Protein AF-A0A9D6N0I4-F1 (afdb_monomer_lite)

Structure (mmCIF, N/CA/C/O backbone):
data_AF-A0A9D6N0I4-F1
#
_entry.id   AF-A0A9D6N0I4-F1
#
loop_
_atom_site.group_PDB
_atom_site.id
_atom_site.type_symbol
_atom_site.label_atom_id
_atom_site.label_alt_id
_atom_site.label_comp_id
_atom_site.label_asym_id
_atom_site.label_entity_id
_atom_site.label_seq_id
_atom_site.pdbx_PDB_ins_code
_atom_site.Cartn_x
_atom_site.Cartn_y
_atom_site.Cartn_z
_atom_site.occupancy
_atom_site.B_iso_or_equiv
_atom_site.auth_seq_id
_atom_site.auth_comp_id
_atom_site.auth_asym_id
_atom_site.auth_atom_id
_atom_site.pdbx_PDB_model_num
ATOM 1 N N . MET A 1 1 ? 86.781 -1.023 -34.348 1.00 46.25 1 MET A N 1
ATOM 2 C CA . MET A 1 1 ? 86.483 -2.382 -34.843 1.00 46.25 1 MET A CA 1
ATOM 3 C C . MET A 1 1 ? 85.177 -2.836 -34.212 1.00 46.25 1 MET A C 1
ATOM 5 O O . MET A 1 1 ? 85.149 -3.058 -33.011 1.00 46.25 1 MET A O 1
ATOM 9 N N . SER A 1 2 ? 84.105 -2.873 -35.008 1.00 50.56 2 SER A N 1
ATOM 10 C CA . SER A 1 2 ? 82.862 -3.607 -34.711 1.00 50.56 2 SER A CA 1
ATOM 11 C C . SER A 1 2 ? 83.081 -5.114 -34.916 1.00 50.56 2 SER A C 1
ATOM 13 O O . SER A 1 2 ? 84.055 -5.492 -35.572 1.00 50.56 2 SER A O 1
ATOM 15 N N . PRO A 1 3 ? 82.194 -5.967 -34.380 1.00 59.97 3 PRO A N 1
ATOM 16 C CA . PRO A 1 3 ? 81.081 -6.497 -35.194 1.00 59.97 3 PRO A CA 1
ATOM 17 C C . PRO A 1 3 ? 79.755 -6.474 -34.394 1.00 59.97 3 PRO A C 1
ATOM 19 O O . PRO A 1 3 ? 79.765 -6.653 -33.185 1.00 59.97 3 PRO A O 1
ATOM 22 N N . SER A 1 4 ? 78.597 -6.050 -34.911 1.00 49.31 4 SER A N 1
ATOM 23 C CA . SER A 1 4 ? 77.775 -6.524 -36.043 1.00 49.31 4 SER A CA 1
ATOM 24 C C . SER A 1 4 ? 77.269 -7.966 -35.897 1.00 49.31 4 SER A C 1
ATOM 26 O O . SER A 1 4 ? 78.039 -8.907 -36.061 1.00 49.31 4 SER A O 1
ATOM 28 N N . GLY A 1 5 ? 75.959 -8.118 -35.655 1.00 44.66 5 GLY A N 1
ATOM 29 C CA . GLY A 1 5 ? 75.220 -9.370 -35.851 1.00 44.66 5 GLY A CA 1
ATOM 30 C C . GLY A 1 5 ? 74.066 -9.581 -34.867 1.00 44.66 5 GLY A C 1
ATOM 31 O O . GLY A 1 5 ? 74.306 -9.894 -33.708 1.00 44.66 5 GLY A O 1
ATOM 32 N N . GLY A 1 6 ? 72.818 -9.454 -35.334 1.00 44.72 6 GLY A N 1
ATOM 33 C CA . GLY A 1 6 ? 71.629 -9.814 -34.551 1.00 44.72 6 GLY A CA 1
ATOM 34 C C . GLY A 1 6 ? 70.305 -9.387 -35.187 1.00 44.72 6 GLY A C 1
ATOM 35 O O . GLY A 1 6 ? 69.579 -8.588 -34.610 1.00 44.72 6 GLY A O 1
ATOM 36 N N . ASN A 1 7 ? 70.018 -9.883 -36.394 1.00 51.62 7 ASN A N 1
ATOM 37 C CA . ASN A 1 7 ? 68.714 -9.767 -37.056 1.00 51.62 7 ASN A CA 1
ATOM 38 C C . ASN A 1 7 ? 67.765 -10.826 -36.463 1.00 51.62 7 ASN A C 1
ATOM 40 O O . ASN A 1 7 ? 67.869 -11.997 -36.825 1.00 51.62 7 ASN A O 1
ATOM 44 N N . GLU A 1 8 ? 66.833 -10.434 -35.594 1.00 49.84 8 GLU A N 1
ATOM 45 C CA . GLU A 1 8 ? 65.683 -11.276 -35.240 1.00 49.84 8 GLU A CA 1
ATOM 46 C C . GLU A 1 8 ? 64.454 -10.830 -36.033 1.00 49.84 8 GLU A C 1
ATOM 48 O O . GLU A 1 8 ? 63.869 -9.765 -35.825 1.00 49.84 8 GLU A O 1
ATOM 53 N N . ALA A 1 9 ? 64.091 -11.678 -36.993 1.00 47.38 9 ALA A N 1
ATOM 54 C CA . ALA A 1 9 ? 62.889 -11.574 -37.793 1.00 47.38 9 ALA A CA 1
ATOM 55 C C . ALA A 1 9 ? 61.647 -11.708 -36.897 1.00 47.38 9 ALA A C 1
ATOM 57 O O . ALA A 1 9 ? 61.350 -12.778 -36.367 1.00 47.38 9 ALA A O 1
ATOM 58 N N . GLN A 1 10 ? 60.893 -10.617 -36.763 1.00 48.34 10 GLN A N 1
ATOM 59 C CA . GLN A 1 10 ? 59.543 -10.631 -36.210 1.00 48.34 10 GLN A CA 1
ATOM 60 C C . GLN A 1 10 ? 58.616 -11.409 -37.152 1.00 48.34 10 GLN A C 1
ATOM 62 O O . GLN A 1 10 ? 58.115 -10.885 -38.146 1.00 48.34 10 GLN A O 1
ATOM 67 N N . THR A 1 11 ? 58.360 -12.673 -36.828 1.00 52.00 11 THR A N 1
ATOM 68 C CA . THR A 1 11 ? 57.268 -13.451 -37.415 1.00 52.00 11 THR A CA 1
ATOM 69 C C . THR A 1 11 ? 55.936 -12.892 -36.918 1.00 52.00 11 THR A C 1
ATOM 71 O O . THR A 1 11 ? 55.499 -13.167 -35.797 1.00 52.00 11 THR A O 1
ATOM 74 N N . GLY A 1 12 ? 55.297 -12.077 -37.756 1.00 47.34 12 GLY A N 1
ATOM 75 C CA . GLY A 1 12 ? 53.937 -11.595 -37.564 1.00 47.34 12 GLY A CA 1
ATOM 76 C C . GLY A 1 12 ? 52.931 -12.739 -37.658 1.00 47.34 12 GLY A C 1
ATOM 77 O O . GLY A 1 12 ? 52.483 -13.098 -38.741 1.00 47.34 12 GLY A O 1
ATOM 78 N N . VAL A 1 13 ? 52.548 -13.294 -36.510 1.00 57.88 13 VAL A N 1
ATOM 79 C CA . VAL A 1 13 ? 51.320 -14.085 -36.393 1.00 57.88 13 VAL A CA 1
ATOM 80 C C . VAL A 1 13 ? 50.150 -13.095 -36.323 1.00 57.88 13 VAL A C 1
ATOM 82 O O . VAL A 1 13 ? 50.110 -12.288 -35.387 1.00 57.88 13 VAL A O 1
ATOM 85 N N . PRO A 1 14 ? 49.188 -13.115 -37.265 1.00 50.75 14 PRO A N 1
ATOM 86 C CA . PRO A 1 14 ? 47.985 -12.307 -37.143 1.00 50.75 14 PRO A CA 1
ATOM 87 C C . PRO A 1 14 ? 47.206 -12.800 -35.922 1.00 50.75 14 PRO A C 1
ATOM 89 O O . PRO A 1 14 ? 46.666 -13.905 -35.906 1.00 50.75 14 PRO A O 1
ATOM 92 N N . ARG A 1 15 ? 47.173 -11.991 -34.859 1.00 52.88 15 ARG A N 1
ATOM 93 C CA . ARG A 1 15 ? 46.295 -12.239 -33.714 1.00 52.88 15 ARG A CA 1
ATOM 94 C C . ARG A 1 15 ? 44.860 -12.189 -34.223 1.00 52.88 15 ARG A C 1
ATOM 96 O O . ARG A 1 15 ? 44.346 -11.107 -34.499 1.00 52.88 15 ARG A O 1
ATOM 103 N N . SER A 1 16 ? 44.226 -13.354 -34.333 1.00 51.09 16 SER A N 1
ATOM 104 C CA . SER A 1 16 ? 42.786 -13.480 -34.542 1.00 51.09 16 SER A CA 1
ATOM 105 C C . SER A 1 16 ? 42.069 -12.516 -33.592 1.00 51.09 16 SER A C 1
ATOM 107 O O . SER A 1 16 ? 42.311 -12.601 -32.379 1.00 51.09 16 SER A O 1
ATOM 109 N N . PRO A 1 17 ? 41.233 -11.585 -34.091 1.00 53.19 17 PRO A N 1
ATOM 110 C CA . PRO A 1 17 ? 40.487 -10.678 -33.237 1.00 53.19 17 PRO A CA 1
ATOM 111 C C . PRO A 1 17 ? 39.587 -11.533 -32.354 1.00 53.19 17 PRO A C 1
ATOM 113 O O . PRO A 1 17 ? 38.595 -12.113 -32.788 1.00 53.19 17 PRO A O 1
ATOM 116 N N . SER A 1 18 ? 40.015 -11.688 -31.105 1.00 48.72 18 SER A N 1
ATOM 117 C CA . SER A 1 18 ? 39.311 -12.465 -30.109 1.00 48.72 18 SER A CA 1
ATOM 118 C C . SER A 1 18 ? 37.922 -11.861 -29.975 1.00 48.72 18 SER A C 1
ATOM 120 O O . SER A 1 18 ? 37.791 -10.698 -29.595 1.00 48.72 18 SER A O 1
ATOM 122 N N . ALA A 1 19 ? 36.905 -12.657 -30.290 1.00 48.28 19 ALA A N 1
ATOM 123 C CA . ALA A 1 19 ? 35.509 -12.387 -30.003 1.00 48.28 19 ALA A CA 1
ATOM 124 C C . ALA A 1 19 ? 35.340 -12.086 -28.502 1.00 48.28 19 ALA A C 1
ATOM 126 O O . ALA A 1 19 ? 35.133 -12.967 -27.673 1.00 48.28 19 ALA A O 1
ATOM 127 N N . ARG A 1 20 ? 35.505 -10.818 -28.130 1.00 41.97 20 ARG A N 1
ATOM 128 C CA . ARG A 1 20 ? 35.293 -10.286 -26.782 1.00 41.97 20 ARG A CA 1
ATOM 129 C C . ARG A 1 20 ? 34.461 -9.009 -26.858 1.00 41.97 20 ARG A C 1
ATOM 131 O O . ARG A 1 20 ? 34.755 -8.014 -26.215 1.00 41.97 20 ARG A O 1
ATOM 138 N N . SER A 1 21 ? 33.362 -9.065 -27.602 1.00 43.38 21 SER A N 1
ATOM 139 C CA . SER A 1 21 ? 32.210 -8.183 -27.394 1.00 43.38 21 SER A CA 1
ATOM 140 C C . SER A 1 21 ? 31.107 -8.942 -26.650 1.00 43.38 21 SER A C 1
ATOM 142 O O . SER A 1 21 ? 29.943 -8.932 -27.036 1.00 43.38 21 SER A O 1
ATOM 144 N N . ALA A 1 22 ? 31.459 -9.616 -25.548 1.00 46.88 22 ALA A N 1
ATOM 145 C CA . ALA A 1 22 ? 30.456 -10.017 -24.569 1.00 46.88 22 ALA A CA 1
ATOM 146 C C . ALA A 1 22 ? 29.839 -8.725 -24.017 1.00 46.88 22 ALA A C 1
ATOM 148 O O . ALA A 1 22 ? 30.458 -8.022 -23.215 1.00 46.88 22 ALA A O 1
ATOM 149 N N . SER A 1 23 ? 28.661 -8.370 -24.527 1.00 47.38 23 SER A N 1
ATOM 150 C CA . SER A 1 23 ? 27.918 -7.173 -24.161 1.00 47.38 23 SER A CA 1
ATOM 151 C C . SER A 1 23 ? 27.745 -7.131 -22.642 1.00 47.38 23 SER A C 1
ATOM 153 O O . SER A 1 23 ? 26.951 -7.892 -22.084 1.00 47.38 23 SER A O 1
ATOM 155 N N . ARG A 1 24 ? 28.507 -6.276 -21.950 1.00 53.31 24 ARG A N 1
ATOM 156 C CA . ARG A 1 24 ? 28.369 -6.077 -20.504 1.00 53.31 24 ARG A CA 1
ATOM 157 C C . ARG A 1 24 ? 27.115 -5.252 -20.239 1.00 53.31 24 ARG A C 1
ATOM 159 O O . ARG A 1 24 ? 27.194 -4.059 -19.967 1.00 53.31 24 ARG A O 1
ATOM 166 N N . PHE A 1 25 ? 25.952 -5.885 -20.330 1.00 56.16 25 PHE A N 1
ATOM 167 C CA . PHE A 1 25 ? 24.761 -5.311 -19.725 1.00 56.16 25 PHE A CA 1
ATOM 168 C C . PHE A 1 25 ? 24.937 -5.310 -18.202 1.00 56.16 25 PHE A C 1
ATOM 170 O O . PHE A 1 25 ? 25.419 -6.305 -17.649 1.00 56.16 25 PHE A O 1
ATOM 177 N N . PRO A 1 26 ? 24.586 -4.208 -17.516 1.00 62.78 26 PRO A N 1
ATOM 178 C CA . PRO A 1 26 ? 24.589 -4.167 -16.062 1.00 62.78 26 PRO A CA 1
ATOM 179 C C . PRO A 1 26 ? 23.736 -5.310 -15.505 1.00 62.78 26 PRO A C 1
ATOM 181 O O . PRO A 1 26 ? 22.635 -5.566 -15.994 1.00 62.78 26 PRO A O 1
ATOM 184 N N . ARG A 1 27 ? 24.241 -6.007 -14.482 1.00 72.88 27 ARG A N 1
ATOM 185 C CA . ARG A 1 27 ? 23.455 -7.028 -13.776 1.00 72.88 27 ARG A CA 1
ATOM 186 C C . ARG A 1 27 ? 22.202 -6.373 -13.161 1.00 72.88 27 ARG A C 1
ATOM 188 O O . ARG A 1 27 ? 22.315 -5.260 -12.644 1.00 72.88 27 ARG A O 1
ATOM 195 N N . PRO A 1 28 ? 21.036 -7.039 -13.169 1.00 70.81 28 PRO A N 1
ATOM 196 C CA . PRO A 1 28 ? 19.777 -6.491 -12.663 1.00 70.81 28 PRO A CA 1
ATOM 197 C C . PRO A 1 28 ? 19.727 -6.526 -11.125 1.00 70.81 28 PRO A C 1
ATOM 199 O O . PRO A 1 28 ? 18.956 -7.277 -10.540 1.00 70.81 28 PRO A O 1
ATOM 202 N N . TRP A 1 29 ? 20.590 -5.759 -10.453 1.00 75.31 29 TRP A N 1
ATOM 203 C CA . TRP A 1 29 ? 20.679 -5.751 -8.984 1.00 75.31 29 TRP A CA 1
ATOM 204 C C . TRP A 1 29 ? 20.219 -4.436 -8.330 1.00 75.31 29 TRP A C 1
ATOM 206 O O . TRP A 1 29 ? 20.085 -4.389 -7.113 1.00 75.31 29 TRP A O 1
ATOM 216 N N . GLN A 1 30 ? 19.927 -3.383 -9.110 1.00 82.50 30 GLN A N 1
ATOM 217 C CA . GLN A 1 30 ? 19.506 -2.065 -8.596 1.00 82.50 30 GLN A CA 1
ATOM 218 C C . GLN A 1 30 ? 18.130 -1.617 -9.130 1.00 82.50 30 GLN A C 1
ATOM 220 O O . GLN A 1 30 ? 18.062 -0.637 -9.876 1.00 82.50 30 GLN A O 1
ATOM 225 N N . PRO A 1 31 ? 17.012 -2.269 -8.755 1.00 80.56 31 PRO A N 1
ATOM 226 C CA . PRO A 1 31 ? 15.675 -1.884 -9.236 1.00 80.56 31 PRO A CA 1
ATOM 227 C C . PRO A 1 31 ? 15.273 -0.444 -8.863 1.00 80.56 31 PRO A C 1
ATOM 229 O O . PRO A 1 31 ? 14.387 0.131 -9.482 1.00 80.56 31 PRO A O 1
ATOM 232 N N . LEU A 1 32 ? 15.960 0.162 -7.890 1.00 89.88 32 LEU A N 1
ATOM 233 C CA . LEU A 1 32 ? 15.723 1.525 -7.406 1.00 89.88 32 LEU A CA 1
ATOM 234 C C . LEU A 1 32 ? 16.398 2.614 -8.255 1.00 89.88 32 LEU A C 1
ATOM 236 O O . LEU A 1 32 ? 16.506 3.754 -7.824 1.00 89.88 32 LEU A O 1
ATOM 240 N N . THR A 1 33 ? 16.867 2.282 -9.458 1.00 92.94 33 THR A N 1
ATOM 241 C CA . THR A 1 33 ? 17.381 3.265 -10.419 1.00 92.94 33 THR A CA 1
ATOM 242 C C . THR A 1 33 ? 16.748 3.034 -11.790 1.00 92.94 33 THR A C 1
ATOM 244 O O . THR A 1 33 ? 16.478 1.881 -12.138 1.00 92.94 33 THR A O 1
ATOM 247 N N . PRO A 1 34 ? 16.577 4.071 -12.632 1.00 92.00 34 PRO A N 1
ATOM 248 C CA . PRO A 1 34 ? 16.031 3.883 -13.978 1.00 92.00 34 PRO A CA 1
ATOM 249 C C . PRO A 1 34 ? 16.845 2.896 -14.830 1.00 92.00 34 PRO A C 1
ATOM 251 O O . PRO A 1 34 ? 16.285 2.072 -15.552 1.00 92.00 34 PRO A O 1
ATOM 254 N N . ARG A 1 35 ? 18.181 2.928 -14.704 1.00 91.06 35 ARG A N 1
ATOM 255 C CA . ARG A 1 35 ? 19.085 1.987 -15.387 1.00 91.06 35 ARG A CA 1
ATOM 256 C C . ARG A 1 35 ? 18.917 0.556 -14.897 1.00 91.06 35 ARG A C 1
ATOM 258 O O . ARG A 1 35 ? 18.918 -0.367 -15.705 1.00 91.06 35 ARG A O 1
ATOM 265 N N . GLY A 1 36 ? 18.780 0.361 -13.590 1.00 91.75 36 GLY A N 1
ATOM 266 C CA . GLY A 1 36 ? 18.566 -0.971 -13.052 1.00 91.75 36 GLY A CA 1
ATOM 267 C C . GLY A 1 36 ? 17.178 -1.510 -13.386 1.00 91.75 36 GLY A C 1
ATOM 268 O O . GLY A 1 36 ? 17.099 -2.668 -13.772 1.00 91.75 36 GLY A O 1
ATOM 269 N N . ALA A 1 37 ? 16.124 -0.685 -13.379 1.00 93.75 37 ALA A N 1
ATOM 270 C CA . ALA A 1 37 ? 14.797 -1.075 -13.868 1.00 93.75 37 ALA A CA 1
ATOM 271 C C . ALA A 1 37 ? 14.839 -1.526 -15.341 1.00 93.75 37 ALA A C 1
ATOM 273 O O . ALA A 1 37 ? 14.283 -2.568 -15.684 1.00 93.75 37 ALA A O 1
ATOM 274 N N . ALA A 1 38 ? 15.583 -0.819 -16.199 1.00 94.12 38 ALA A N 1
ATOM 275 C CA . ALA A 1 38 ? 15.802 -1.233 -17.586 1.00 94.12 38 ALA A CA 1
ATOM 276 C C . ALA A 1 38 ? 16.524 -2.591 -17.702 1.00 94.12 38 ALA A C 1
ATOM 278 O O . ALA A 1 38 ? 16.217 -3.381 -18.595 1.00 94.12 38 ALA A O 1
ATOM 279 N N . ALA A 1 39 ? 17.438 -2.920 -16.780 1.00 93.44 39 ALA A N 1
ATOM 280 C CA . ALA A 1 39 ? 18.116 -4.219 -16.768 1.00 93.44 39 ALA A CA 1
ATOM 281 C C . ALA A 1 39 ? 17.150 -5.399 -16.525 1.00 93.44 39 ALA A C 1
ATOM 283 O O . ALA A 1 39 ? 17.414 -6.510 -16.994 1.00 93.44 39 ALA A O 1
ATOM 284 N N . PHE A 1 40 ? 16.001 -5.172 -15.872 1.00 94.81 40 PHE A N 1
ATOM 285 C CA . PHE A 1 40 ? 14.973 -6.205 -15.691 1.00 94.81 40 PHE A CA 1
ATOM 286 C C . PHE A 1 40 ? 14.257 -6.592 -16.988 1.00 94.81 40 PHE A C 1
ATOM 288 O O . PHE A 1 40 ? 13.693 -7.683 -17.047 1.00 94.81 40 PHE A O 1
ATOM 295 N N . ALA A 1 41 ? 14.366 -5.799 -18.063 1.00 95.06 41 ALA A N 1
ATOM 296 C CA . ALA A 1 41 ? 13.859 -6.191 -19.380 1.00 95.06 41 ALA A CA 1
ATOM 297 C C . ALA A 1 41 ? 14.469 -7.512 -19.886 1.00 95.06 41 ALA A C 1
ATOM 299 O O . ALA A 1 41 ? 13.850 -8.220 -20.679 1.00 95.06 41 ALA A O 1
ATOM 300 N N . ARG A 1 42 ? 15.676 -7.857 -19.414 1.00 92.81 42 ARG A N 1
ATOM 301 C CA . ARG A 1 42 ? 16.397 -9.095 -19.751 1.00 92.81 42 ARG A CA 1
ATOM 302 C C . ARG A 1 42 ? 16.505 -10.076 -18.577 1.00 92.81 42 ARG A C 1
ATOM 304 O O . ARG A 1 42 ? 17.110 -11.134 -18.730 1.00 92.81 42 ARG A O 1
ATOM 311 N N . ALA A 1 43 ? 15.951 -9.744 -17.411 1.00 92.75 43 ALA A N 1
ATOM 312 C CA . ALA A 1 43 ? 15.987 -10.619 -16.242 1.00 92.75 43 ALA A CA 1
ATOM 313 C C . ALA A 1 43 ? 15.017 -11.800 -16.398 1.00 92.75 43 ALA A C 1
ATOM 315 O O . ALA A 1 43 ? 14.012 -11.713 -17.107 1.00 92.75 43 ALA A O 1
ATOM 316 N N . SER A 1 44 ? 15.290 -12.910 -15.713 1.00 94.62 44 SER A N 1
ATOM 317 C CA . SER A 1 44 ? 14.323 -14.005 -15.622 1.00 94.62 44 SER A CA 1
ATOM 318 C C . SER A 1 44 ? 13.124 -13.595 -14.762 1.00 94.62 44 SER A C 1
ATOM 320 O O . SER A 1 44 ? 13.235 -12.745 -13.875 1.00 94.62 44 SER A O 1
ATOM 322 N N . LEU A 1 45 ? 11.971 -14.223 -15.007 1.00 94.81 45 LEU A N 1
ATOM 323 C CA . LEU A 1 45 ? 10.751 -13.959 -14.242 1.00 94.81 45 LEU A CA 1
ATOM 324 C C . LEU A 1 45 ? 10.961 -14.201 -12.738 1.00 94.81 45 LEU A C 1
ATOM 326 O O . LEU A 1 45 ? 10.546 -13.385 -11.925 1.00 94.81 45 LEU A O 1
ATOM 330 N N . ASN A 1 46 ? 11.705 -15.250 -12.375 1.00 96.00 46 ASN A N 1
ATOM 331 C CA . ASN A 1 46 ? 12.016 -15.579 -10.980 1.00 96.00 46 ASN A CA 1
ATOM 332 C C . ASN A 1 46 ? 12.732 -14.434 -10.251 1.00 96.00 46 ASN A C 1
ATOM 334 O O . ASN A 1 46 ? 12.457 -14.185 -9.081 1.00 96.00 46 ASN A O 1
ATOM 338 N N . VAL A 1 47 ? 13.627 -13.715 -10.939 1.00 94.69 47 VAL A N 1
ATOM 339 C CA . VAL A 1 47 ? 14.324 -12.559 -10.359 1.00 94.69 47 VAL A CA 1
ATOM 340 C C . VAL A 1 47 ? 13.338 -11.414 -10.121 1.00 94.69 47 VAL A C 1
ATOM 342 O O . VAL A 1 47 ? 13.327 -10.850 -9.032 1.00 94.69 47 VAL A O 1
ATOM 345 N N . VAL A 1 48 ? 12.463 -11.114 -11.087 1.00 95.81 48 VAL A N 1
ATOM 346 C CA . VAL A 1 48 ? 11.409 -10.090 -10.935 1.00 95.81 48 VAL A CA 1
ATOM 347 C C . VAL A 1 48 ? 10.503 -10.423 -9.746 1.00 95.81 48 VAL A C 1
ATOM 349 O O . VAL A 1 48 ? 10.309 -9.579 -8.874 1.00 95.81 48 VAL A O 1
ATOM 352 N N . CYS A 1 49 ? 10.009 -11.662 -9.669 1.00 97.00 49 CYS A N 1
ATOM 353 C CA . CYS A 1 49 ? 9.141 -12.118 -8.586 1.00 97.00 49 CYS A CA 1
ATOM 354 C C . CYS A 1 49 ? 9.836 -12.071 -7.222 1.00 97.00 49 CYS A C 1
ATOM 356 O O . CYS A 1 49 ? 9.217 -11.661 -6.248 1.00 97.00 49 CYS A O 1
ATOM 358 N N . CYS A 1 50 ? 11.119 -12.439 -7.143 1.00 97.06 50 CYS A N 1
ATOM 359 C CA . CYS A 1 50 ? 11.894 -12.375 -5.903 1.00 97.06 50 CYS A CA 1
ATOM 360 C C . CYS A 1 50 ? 12.018 -10.934 -5.385 1.00 97.06 50 CYS A C 1
ATOM 362 O O . CYS A 1 50 ? 11.732 -10.665 -4.218 1.00 97.06 50 CYS A O 1
ATOM 364 N N . PHE A 1 51 ? 12.365 -9.982 -6.259 1.00 96.94 51 PHE A N 1
ATOM 365 C CA . PHE A 1 51 ? 12.441 -8.570 -5.878 1.00 96.94 51 PHE A CA 1
ATOM 366 C C . PHE A 1 51 ? 11.067 -7.988 -5.518 1.00 96.94 51 PHE A C 1
ATOM 368 O O . PHE A 1 51 ? 10.963 -7.261 -4.532 1.00 96.94 51 PHE A O 1
ATOM 375 N N . GLN A 1 52 ? 10.007 -8.335 -6.257 1.00 97.44 52 GLN A N 1
ATOM 376 C CA . GLN A 1 52 ? 8.640 -7.949 -5.897 1.00 97.44 52 GLN A CA 1
ATOM 377 C C . GLN A 1 52 ? 8.236 -8.507 -4.532 1.00 97.44 52 GLN A C 1
ATOM 379 O O . GLN A 1 52 ? 7.755 -7.752 -3.696 1.00 97.44 52 GLN A O 1
ATOM 384 N N . ALA A 1 53 ? 8.482 -9.789 -4.261 1.00 98.12 53 ALA A N 1
ATOM 385 C CA . ALA A 1 53 ? 8.185 -10.390 -2.965 1.00 98.12 53 ALA A CA 1
ATOM 386 C C . ALA A 1 53 ? 8.957 -9.699 -1.829 1.00 98.12 53 ALA A C 1
ATOM 388 O O . ALA A 1 53 ? 8.363 -9.357 -0.810 1.00 98.12 53 ALA A O 1
ATOM 389 N N . GLY A 1 54 ? 10.250 -9.419 -2.023 1.00 98.25 54 GLY A N 1
ATOM 390 C CA . GLY A 1 54 ? 11.067 -8.710 -1.036 1.00 98.25 54 GLY A CA 1
ATOM 391 C C . GLY A 1 54 ? 10.550 -7.302 -0.723 1.00 98.25 54 GLY A C 1
ATOM 392 O O . GLY A 1 54 ? 10.428 -6.934 0.445 1.00 98.25 54 GLY A O 1
ATOM 393 N N . VAL A 1 55 ? 10.190 -6.519 -1.746 1.00 98.12 55 VAL A N 1
ATOM 394 C CA . VAL A 1 55 ? 9.638 -5.167 -1.545 1.00 98.12 55 VAL A CA 1
ATOM 395 C C . VAL A 1 55 ? 8.214 -5.220 -0.986 1.00 98.12 55 VAL A C 1
ATOM 397 O O . VAL A 1 55 ? 7.881 -4.412 -0.127 1.00 98.12 55 VAL A O 1
ATOM 400 N N . ALA A 1 56 ? 7.387 -6.184 -1.396 1.00 98.50 56 ALA A N 1
ATOM 401 C CA . ALA A 1 56 ? 6.047 -6.369 -0.842 1.00 98.50 56 ALA A CA 1
ATOM 402 C C . ALA A 1 56 ? 6.096 -6.712 0.656 1.00 98.50 56 ALA A C 1
ATOM 404 O O . ALA A 1 56 ? 5.320 -6.157 1.431 1.00 98.50 56 ALA A O 1
ATOM 405 N N . LEU A 1 57 ? 7.042 -7.561 1.079 1.00 98.62 57 LEU A N 1
ATOM 406 C CA . LEU A 1 57 ? 7.297 -7.844 2.495 1.00 98.62 57 LEU A CA 1
ATOM 407 C C . LEU A 1 57 ? 7.750 -6.592 3.250 1.00 98.62 57 LEU A C 1
ATOM 409 O O . LEU A 1 57 ? 7.227 -6.314 4.324 1.00 98.62 57 LEU A O 1
ATOM 413 N N . LEU A 1 58 ? 8.668 -5.803 2.682 1.00 98.31 58 LEU A N 1
ATOM 414 C CA . LEU A 1 58 ? 9.091 -4.531 3.274 1.00 98.31 58 LEU A CA 1
ATOM 415 C C . LEU A 1 58 ? 7.904 -3.571 3.464 1.00 98.31 58 LEU A C 1
ATOM 417 O O . LEU A 1 58 ? 7.747 -2.993 4.539 1.00 98.31 58 LEU A O 1
ATOM 421 N N . SER A 1 59 ? 7.057 -3.421 2.444 1.00 98.31 59 SER A N 1
ATOM 422 C CA . SER A 1 59 ? 5.859 -2.582 2.514 1.00 98.31 59 SER A CA 1
ATOM 423 C C . SER A 1 59 ? 4.852 -3.107 3.538 1.00 98.31 59 SER A C 1
ATOM 425 O O . SER A 1 59 ? 4.315 -2.318 4.311 1.00 98.31 59 SER A O 1
ATOM 427 N N . ALA A 1 60 ? 4.643 -4.423 3.621 1.00 98.44 60 ALA A N 1
ATOM 428 C CA . ALA A 1 60 ? 3.790 -5.025 4.642 1.00 98.44 60 ALA A CA 1
ATOM 429 C C . ALA A 1 60 ? 4.335 -4.785 6.058 1.00 98.44 60 ALA A C 1
ATOM 431 O O . ALA A 1 60 ? 3.582 -4.369 6.933 1.00 98.44 60 ALA A O 1
ATOM 432 N N . CYS A 1 61 ? 5.643 -4.952 6.279 1.00 98.50 61 CYS A N 1
ATOM 433 C CA . CYS A 1 61 ? 6.288 -4.616 7.550 1.00 98.50 61 CYS A CA 1
ATOM 434 C C . CYS A 1 61 ? 6.105 -3.136 7.910 1.00 98.50 61 CYS A C 1
ATOM 436 O O . CYS A 1 61 ? 5.841 -2.825 9.067 1.00 98.50 61 CYS A O 1
ATOM 438 N N . SER A 1 62 ? 6.206 -2.232 6.932 1.00 98.25 62 SER A N 1
ATOM 439 C CA . SER A 1 62 ? 5.974 -0.798 7.131 1.00 98.25 62 SER A CA 1
ATOM 440 C C . SER A 1 62 ? 4.527 -0.496 7.539 1.00 98.25 62 SER A C 1
ATOM 442 O O . SER A 1 62 ? 4.310 0.230 8.506 1.00 98.25 62 SER A O 1
ATOM 444 N N . VAL A 1 63 ? 3.540 -1.115 6.879 1.00 97.94 63 VAL A N 1
ATOM 445 C CA . VAL A 1 63 ? 2.115 -0.986 7.234 1.00 97.94 63 VAL A CA 1
ATOM 446 C C . VAL A 1 63 ? 1.834 -1.555 8.626 1.00 97.94 63 VAL A C 1
ATOM 448 O O . VAL A 1 63 ? 1.206 -0.882 9.437 1.00 97.94 63 VAL A O 1
ATOM 451 N N . ILE A 1 64 ? 2.322 -2.761 8.938 1.00 98.25 64 ILE A N 1
ATOM 452 C CA . ILE A 1 64 ? 2.162 -3.380 10.265 1.00 98.25 64 ILE A CA 1
ATOM 453 C C . ILE A 1 64 ? 2.787 -2.494 11.340 1.00 98.25 64 ILE A C 1
ATOM 455 O O . ILE A 1 64 ? 2.155 -2.237 12.363 1.00 98.25 64 ILE A O 1
ATOM 459 N N . TRP A 1 65 ? 4.012 -2.017 11.111 1.00 98.06 65 TRP A N 1
ATOM 460 C CA . TRP A 1 65 ? 4.697 -1.116 12.029 1.00 98.06 65 TRP A CA 1
ATOM 461 C C . TRP A 1 65 ? 3.892 0.168 12.240 1.00 98.06 65 TRP A C 1
ATOM 463 O O . TRP A 1 65 ? 3.675 0.562 13.382 1.00 98.06 65 TRP A O 1
ATOM 473 N N . PHE A 1 66 ? 3.386 0.776 11.165 1.00 96.31 66 PHE A N 1
ATOM 474 C CA . PHE A 1 66 ? 2.565 1.982 11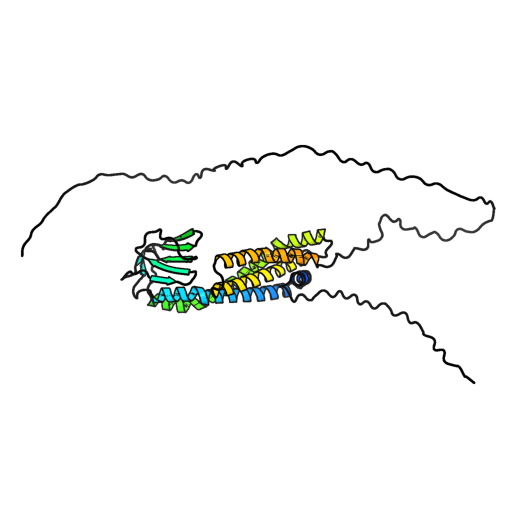.241 1.00 96.31 66 PHE A CA 1
ATOM 475 C C . PHE A 1 66 ? 1.289 1.742 12.054 1.00 96.31 66 PHE A C 1
ATOM 477 O O . PHE A 1 66 ? 0.988 2.512 12.964 1.00 96.31 66 PHE A O 1
ATOM 484 N N . LEU A 1 67 ? 0.570 0.647 11.790 1.00 96.00 67 LEU A N 1
ATOM 485 C CA . LEU A 1 67 ? -0.611 0.276 12.568 1.00 96.00 67 LEU A CA 1
ATOM 486 C C . LEU A 1 67 ? -0.253 0.092 14.041 1.00 96.00 67 LEU A C 1
ATOM 488 O O . LEU A 1 67 ? -0.916 0.659 14.907 1.00 96.00 67 LEU A O 1
ATOM 492 N N . HIS A 1 68 ? 0.824 -0.641 14.320 1.00 95.62 68 HIS A N 1
ATOM 493 C CA . HIS A 1 68 ? 1.282 -0.915 15.674 1.00 95.62 68 HIS A CA 1
ATOM 494 C C . HIS A 1 68 ? 1.678 0.347 16.447 1.00 95.62 68 HIS A C 1
ATOM 496 O O . HIS A 1 68 ? 1.393 0.434 17.638 1.00 95.62 68 HIS A O 1
ATOM 502 N N . GLN A 1 69 ? 2.329 1.312 15.798 1.00 94.12 69 GLN A N 1
ATOM 503 C CA . GLN A 1 69 ? 2.817 2.526 16.456 1.00 94.12 69 GLN A CA 1
ATOM 504 C C . GLN A 1 69 ? 1.776 3.641 16.528 1.00 94.12 69 GLN A C 1
ATOM 506 O O . GLN A 1 69 ? 1.714 4.353 17.523 1.00 94.12 69 GLN A O 1
ATOM 511 N N . ALA A 1 70 ? 0.964 3.814 15.487 1.00 91.75 70 ALA A N 1
ATOM 512 C CA . ALA A 1 70 ? 0.084 4.970 15.374 1.00 91.75 70 ALA A CA 1
ATOM 513 C C . ALA A 1 70 ? -1.382 4.641 15.687 1.00 91.75 70 ALA A C 1
ATOM 515 O O . ALA A 1 70 ? -2.069 5.463 16.285 1.00 91.75 70 ALA A O 1
ATOM 516 N N . VAL A 1 71 ? -1.868 3.451 15.316 1.00 92.88 71 VAL A N 1
ATOM 517 C CA . VAL A 1 71 ? -3.299 3.107 15.402 1.00 92.88 71 VAL A CA 1
ATOM 518 C C . VAL A 1 71 ? -3.624 2.319 16.668 1.00 92.88 71 VAL A C 1
ATOM 520 O O . VAL A 1 71 ? -4.523 2.698 17.418 1.00 92.88 71 VAL A O 1
ATOM 523 N N . LEU A 1 72 ? -2.891 1.236 16.943 1.00 95.12 72 LEU A N 1
ATOM 524 C CA . LEU A 1 72 ? -3.193 0.366 18.084 1.00 95.12 72 LEU A CA 1
ATOM 525 C C . LEU A 1 72 ? -3.135 1.087 19.442 1.00 95.12 72 LEU A C 1
ATOM 527 O O . LEU A 1 72 ? -3.993 0.790 20.273 1.00 95.12 72 LEU A O 1
ATOM 531 N N . PRO A 1 73 ? -2.208 2.034 19.705 1.00 94.69 73 PRO A N 1
ATOM 532 C CA . PRO A 1 73 ? -2.188 2.747 20.979 1.00 94.69 73 PRO A CA 1
ATOM 533 C C . PRO A 1 73 ? -3.441 3.593 21.209 1.00 94.69 73 PRO A C 1
ATOM 535 O O . PRO A 1 73 ? -3.948 3.607 22.325 1.00 94.69 73 PRO A O 1
ATOM 538 N N . VAL A 1 74 ? -3.991 4.220 20.160 1.00 93.88 74 VAL A N 1
ATOM 539 C CA . VAL A 1 74 ? -5.251 4.983 20.248 1.00 93.88 74 VAL A CA 1
ATOM 540 C C . VAL A 1 74 ? -6.415 4.055 20.585 1.00 93.88 74 VAL A C 1
ATOM 542 O O . VAL A 1 74 ? -7.238 4.383 21.434 1.00 93.88 74 VAL A O 1
ATOM 545 N N . ILE A 1 75 ? -6.456 2.866 19.976 1.00 94.00 75 ILE A N 1
ATOM 546 C CA . ILE A 1 75 ? -7.483 1.861 20.280 1.00 94.00 75 ILE A CA 1
ATOM 547 C C . ILE A 1 75 ? -7.354 1.377 21.729 1.00 94.00 75 ILE A C 1
ATOM 549 O O . ILE A 1 75 ? -8.342 1.383 22.458 1.00 94.00 75 ILE A O 1
ATOM 553 N N . ARG A 1 76 ? -6.145 1.016 22.178 1.00 95.12 76 ARG A N 1
ATOM 554 C CA . ARG A 1 76 ? -5.897 0.577 23.563 1.00 95.12 76 ARG A CA 1
ATOM 555 C C . ARG A 1 76 ? -6.253 1.659 24.576 1.00 95.12 76 ARG A C 1
ATOM 557 O O . ARG A 1 76 ? -6.903 1.364 25.573 1.00 95.12 76 ARG A O 1
ATOM 564 N N . GLN A 1 77 ? -5.864 2.905 24.312 1.00 94.44 77 GLN A N 1
ATOM 565 C CA . GLN A 1 77 ? -6.229 4.040 25.152 1.00 94.44 77 GLN A CA 1
ATOM 566 C C . GLN A 1 77 ? -7.751 4.206 25.203 1.00 94.44 77 GLN A C 1
ATOM 568 O O . GLN A 1 77 ? -8.304 4.338 26.291 1.00 94.44 77 GLN A O 1
ATOM 573 N N . GLY A 1 78 ? -8.427 4.123 24.056 1.00 92.25 78 GLY A N 1
ATOM 574 C CA . GLY A 1 78 ? -9.883 4.190 23.980 1.00 92.25 78 GLY A CA 1
ATOM 575 C C . GLY A 1 78 ? -10.557 3.118 24.824 1.00 92.25 78 GLY A C 1
ATOM 576 O O . GLY A 1 78 ? -11.381 3.442 25.669 1.00 92.25 78 GLY A O 1
ATOM 577 N N . ILE A 1 79 ? -10.141 1.858 24.665 1.00 93.31 79 ILE A N 1
ATOM 578 C CA . ILE A 1 79 ? -10.653 0.734 25.459 1.00 93.31 79 ILE A CA 1
ATOM 579 C C . ILE A 1 79 ? -10.393 0.959 26.955 1.00 93.31 79 ILE A C 1
ATOM 581 O O . ILE A 1 79 ? -11.284 0.735 27.769 1.00 93.31 79 ILE A O 1
ATOM 585 N N . SER A 1 80 ? -9.204 1.442 27.332 1.00 92.25 80 SER A N 1
ATOM 586 C CA . SER A 1 80 ? -8.831 1.647 28.741 1.00 92.25 80 SER A CA 1
ATOM 587 C C . SER A 1 80 ? -9.681 2.697 29.465 1.00 92.25 80 SER A C 1
ATOM 589 O O . SER A 1 80 ? -9.856 2.611 30.682 1.00 92.25 80 SER A O 1
ATOM 591 N N . GLN A 1 81 ? -10.214 3.664 28.716 1.00 91.31 81 GLN A N 1
ATOM 592 C CA . GLN A 1 81 ? -11.058 4.742 29.222 1.00 91.31 81 GLN A CA 1
ATOM 593 C C . GLN A 1 81 ? -12.553 4.387 29.223 1.00 91.31 81 GLN A C 1
ATOM 595 O O . GLN A 1 81 ? -13.354 5.165 29.739 1.00 91.31 81 GLN A O 1
ATOM 600 N N . LEU A 1 82 ? -12.947 3.240 28.656 1.00 91.19 82 LEU A N 1
ATOM 601 C CA . LEU A 1 82 ? -14.335 2.789 28.713 1.00 91.19 82 LEU A CA 1
ATOM 602 C C . LEU A 1 82 ? -14.744 2.440 30.159 1.00 91.19 82 LEU A C 1
ATOM 604 O O . LEU A 1 82 ? -13.910 1.979 30.946 1.00 91.19 82 LEU A O 1
ATOM 608 N N . PRO A 1 83 ? -16.030 2.616 30.510 1.00 91.12 83 PRO A N 1
ATOM 609 C CA . PRO A 1 83 ? -16.580 2.129 31.769 1.00 91.12 83 PRO A CA 1
ATOM 610 C C . PRO A 1 83 ? -16.556 0.592 31.857 1.00 91.12 83 PRO A C 1
ATOM 612 O O . PRO A 1 83 ? -16.400 -0.128 30.864 1.00 91.12 83 PRO A O 1
ATOM 615 N N . GLU A 1 84 ? -16.698 0.082 33.082 1.00 89.19 84 GLU A N 1
ATOM 616 C CA . GLU A 1 84 ? -16.744 -1.364 33.363 1.00 89.19 84 GLU A CA 1
ATOM 617 C C . GLU A 1 84 ? -18.041 -2.022 32.896 1.00 89.19 84 GLU A C 1
ATOM 619 O O . GLU A 1 84 ? -18.061 -3.216 32.615 1.00 89.19 84 GLU A O 1
ATOM 624 N N . GLU A 1 85 ? -19.100 -1.232 32.765 1.00 88.06 85 GLU A N 1
ATOM 625 C CA . GLU A 1 85 ? -20.396 -1.658 32.265 1.00 88.06 85 GLU A CA 1
ATOM 626 C C . GLU A 1 85 ? -20.677 -0.940 30.946 1.00 88.06 85 GLU A C 1
ATOM 628 O O . GLU A 1 85 ? -20.353 0.233 30.777 1.00 88.06 85 GLU A O 1
ATOM 633 N N . GLY A 1 86 ? -21.261 -1.647 29.986 1.00 88.44 86 GLY A N 1
ATOM 634 C CA . GLY A 1 86 ? -21.583 -1.088 28.681 1.00 88.44 86 GLY A CA 1
ATOM 635 C C . GLY A 1 86 ? -21.956 -2.180 27.692 1.00 88.44 86 GLY A C 1
ATOM 636 O O . GLY A 1 86 ? -21.378 -3.273 27.688 1.00 88.44 86 GLY A O 1
ATOM 637 N N . SER A 1 87 ? -22.967 -1.915 26.871 1.00 91.12 87 SER A N 1
ATOM 638 C CA . SER A 1 87 ? -23.425 -2.889 25.886 1.00 91.12 87 SER A CA 1
ATOM 639 C C . SER A 1 87 ? -24.055 -2.233 24.674 1.00 91.12 87 SER A C 1
ATOM 641 O O . SER A 1 87 ? -24.771 -1.240 24.792 1.00 91.12 87 SER A O 1
ATOM 643 N N . LEU A 1 88 ? -23.813 -2.842 23.519 1.00 90.31 88 LEU A N 1
ATOM 644 C CA . LEU A 1 88 ? -24.576 -2.610 22.309 1.00 90.31 88 LEU A CA 1
ATOM 645 C C . LEU A 1 88 ? -25.766 -3.575 22.316 1.00 90.31 88 LEU A C 1
ATOM 647 O O . LEU A 1 88 ? -25.569 -4.794 22.286 1.00 90.31 88 LEU A O 1
ATOM 651 N N . ARG A 1 89 ? -26.987 -3.045 22.401 1.00 90.31 89 ARG A N 1
ATOM 652 C CA . ARG A 1 89 ? -28.221 -3.838 22.394 1.00 90.31 89 ARG A CA 1
ATOM 653 C C . ARG A 1 89 ? -29.266 -3.174 21.523 1.00 90.31 89 ARG A C 1
ATOM 655 O O . ARG A 1 89 ? -29.506 -1.982 21.645 1.00 90.31 89 ARG A O 1
ATOM 662 N N . MET A 1 90 ? -29.933 -3.964 20.687 1.00 87.44 90 MET A N 1
ATOM 663 C CA . MET A 1 90 ? -31.050 -3.490 19.861 1.00 87.44 90 MET A CA 1
ATOM 664 C C . MET A 1 90 ? -30.682 -2.324 18.927 1.00 87.44 90 MET A C 1
ATOM 666 O O . MET A 1 90 ? -31.512 -1.467 18.635 1.00 87.44 90 MET A O 1
ATOM 670 N N . GLY A 1 91 ? -29.431 -2.289 18.458 1.00 86.69 91 GLY A N 1
ATOM 671 C CA . GLY A 1 91 ? -28.915 -1.193 17.639 1.00 86.69 91 GLY A CA 1
ATOM 672 C C . GLY A 1 91 ? -28.616 0.095 18.414 1.00 86.69 91 GLY A C 1
ATOM 673 O O . GLY A 1 91 ? -28.328 1.105 17.781 1.00 86.69 91 GLY A O 1
ATOM 674 N N . GLU A 1 92 ? -28.657 0.058 19.747 1.00 89.62 92 GLU A N 1
ATOM 675 C CA . GLU A 1 92 ? -28.360 1.186 20.624 1.00 89.62 92 GLU A CA 1
ATOM 676 C C . GLU A 1 92 ? -27.152 0.883 21.521 1.00 89.62 92 GLU A C 1
ATOM 678 O O . GLU A 1 92 ? -27.003 -0.207 22.082 1.00 89.62 92 GLU A O 1
ATOM 683 N N . LEU A 1 93 ? -26.269 1.863 21.649 1.00 88.50 93 LEU A N 1
ATOM 684 C CA . LEU A 1 93 ? -25.085 1.831 22.479 1.00 88.50 93 LEU A CA 1
ATOM 685 C C . LEU A 1 93 ? -25.402 2.452 23.839 1.00 88.50 93 LEU A C 1
ATOM 687 O O . LEU A 1 93 ? -25.645 3.651 23.946 1.00 88.50 93 LEU A O 1
ATOM 691 N N . GLN A 1 94 ? -25.362 1.631 24.885 1.00 88.69 94 GLN A N 1
ATOM 692 C CA . GLN A 1 94 ? -25.662 2.045 26.252 1.00 88.69 94 GLN A CA 1
ATOM 693 C C . GLN A 1 94 ? -24.377 2.029 27.084 1.00 88.69 94 GLN A C 1
ATOM 695 O O . GLN A 1 94 ? -23.790 0.963 27.290 1.00 88.69 94 GLN A O 1
ATOM 700 N N . LEU A 1 95 ? -23.9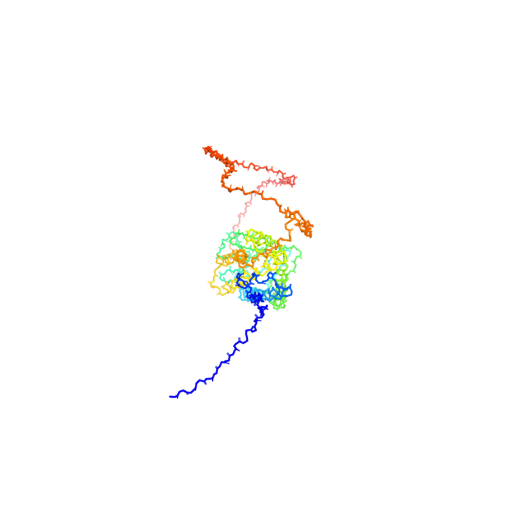48 3.200 27.572 1.00 86.69 95 LEU A N 1
ATOM 701 C CA . LEU A 1 95 ? -22.848 3.341 28.534 1.00 86.69 95 LEU A CA 1
ATOM 702 C C . LEU A 1 95 ? -23.358 4.002 29.828 1.00 86.69 95 LEU A C 1
ATOM 704 O O . LEU A 1 95 ? -23.724 5.180 29.807 1.00 86.69 95 LEU A O 1
ATOM 708 N N . PRO A 1 96 ? -23.378 3.281 30.961 1.00 80.50 96 PRO A N 1
ATOM 709 C CA . PRO A 1 96 ? -23.687 3.853 32.268 1.00 80.50 96 PRO A CA 1
ATOM 710 C C . PRO A 1 96 ? -22.605 4.855 32.702 1.00 80.50 96 PRO A C 1
ATOM 712 O O . PRO A 1 96 ? -21.413 4.573 32.600 1.00 80.50 96 PRO A O 1
ATOM 715 N N . GLY A 1 97 ? -23.012 6.022 33.215 1.00 68.44 97 GLY A N 1
ATOM 716 C CA . GLY A 1 97 ? -22.083 7.040 33.740 1.00 68.44 97 GLY A CA 1
ATOM 717 C C . GLY A 1 97 ? -21.457 7.967 32.687 1.00 68.44 97 GLY A C 1
ATOM 718 O O . GLY A 1 97 ? -20.363 8.478 32.910 1.00 68.44 97 GLY A O 1
ATOM 719 N N . GLY A 1 98 ? -22.153 8.165 31.560 1.00 64.12 98 GLY A N 1
ATOM 720 C CA . GLY A 1 98 ? -21.735 8.859 30.335 1.00 64.12 98 GLY A CA 1
ATOM 721 C C . GLY A 1 98 ? -20.973 10.178 30.496 1.00 64.12 98 GLY A C 1
ATOM 722 O O . GLY A 1 98 ? -21.557 11.254 30.579 1.00 64.12 98 GLY A O 1
ATOM 723 N N . GLY A 1 99 ? -19.647 10.083 30.430 1.00 64.69 99 GLY A N 1
ATOM 724 C CA . GLY A 1 99 ? -18.780 11.159 29.963 1.00 64.69 99 GLY A CA 1
ATOM 725 C C . GLY A 1 99 ? -18.197 10.795 28.593 1.00 64.69 99 GLY A C 1
ATOM 726 O O . GLY A 1 99 ? -18.070 9.604 28.288 1.00 64.69 99 GLY A O 1
ATOM 727 N N . PRO A 1 100 ? -17.831 11.781 27.756 1.00 73.50 100 PRO A N 1
ATOM 728 C CA . PRO A 1 100 ? -17.231 11.502 26.462 1.00 73.50 100 PRO A CA 1
ATOM 729 C C . PRO A 1 100 ? -15.883 10.798 26.651 1.00 73.50 100 PRO A C 1
ATOM 731 O O . PRO A 1 100 ? -14.961 11.351 27.253 1.00 73.50 100 PRO A O 1
ATOM 734 N N . VAL A 1 101 ? -15.757 9.576 26.133 1.00 72.00 101 VAL A N 1
ATOM 735 C CA . VAL A 1 101 ? -14.476 8.855 26.119 1.00 72.00 101 VAL A CA 1
ATOM 736 C C . VAL A 1 101 ? -13.678 9.350 24.924 1.00 72.00 101 VAL A C 1
ATOM 738 O O . VAL A 1 101 ? -14.188 9.317 23.804 1.00 72.00 101 VAL A O 1
ATOM 741 N N . ILE A 1 102 ? -12.452 9.833 25.147 1.00 80.94 102 ILE A N 1
ATOM 742 C CA . ILE A 1 102 ? -11.628 10.456 24.106 1.00 80.94 102 ILE A CA 1
ATOM 743 C C . ILE A 1 102 ? -10.204 9.900 24.172 1.00 80.94 102 ILE A C 1
ATOM 745 O O . ILE A 1 102 ? -9.410 10.239 25.054 1.00 80.94 102 ILE A O 1
ATOM 749 N N . ALA A 1 103 ? -9.857 9.105 23.165 1.00 88.69 103 ALA A N 1
ATOM 750 C CA . ALA A 1 103 ? -8.481 8.731 22.876 1.00 88.69 103 ALA A CA 1
ATOM 751 C C . ALA A 1 103 ? -8.043 9.399 21.578 1.00 88.69 103 ALA A C 1
ATOM 753 O O . ALA A 1 103 ? -8.746 9.338 20.574 1.00 88.69 103 ALA A O 1
ATOM 754 N N . GLU A 1 104 ? -6.884 10.045 21.574 1.00 89.25 104 GLU A N 1
ATOM 755 C CA . GLU A 1 104 ? -6.418 10.766 20.396 1.00 89.25 104 GLU A CA 1
ATOM 756 C C . GLU A 1 104 ? -4.902 10.729 20.253 1.00 89.25 104 GLU A C 1
ATOM 758 O O . GLU A 1 104 ? -4.155 10.589 21.220 1.00 89.25 104 GLU A O 1
ATOM 763 N N . ASN A 1 105 ? -4.457 10.874 19.011 1.00 87.38 105 ASN A N 1
ATOM 764 C CA . ASN A 1 105 ? -3.086 11.190 18.653 1.00 87.38 105 ASN A CA 1
ATOM 765 C C . ASN A 1 105 ? -3.080 12.402 17.694 1.00 87.38 105 ASN A C 1
ATOM 767 O O . ASN A 1 105 ? -4.100 13.062 17.486 1.00 87.38 105 ASN A O 1
ATOM 771 N N . GLY A 1 106 ? -1.927 12.715 17.097 1.00 83.06 106 GLY A N 1
ATOM 772 C CA . GLY A 1 106 ? -1.781 13.883 16.222 1.00 83.06 106 GLY A CA 1
ATOM 773 C C . GLY A 1 106 ? -2.738 13.938 15.019 1.00 83.06 106 GLY A C 1
ATOM 774 O O . GLY A 1 106 ? -3.050 15.041 14.570 1.00 83.06 106 GLY A O 1
ATOM 775 N N . TRP A 1 107 ? -3.230 12.795 14.527 1.00 84.81 107 TRP A N 1
ATOM 776 C CA . TRP A 1 107 ? -4.001 12.687 13.278 1.00 84.81 107 TRP A CA 1
ATOM 777 C C . TRP A 1 107 ? -5.311 11.886 13.401 1.00 84.81 107 TRP A C 1
ATOM 779 O O . TRP A 1 107 ? -6.195 12.035 12.561 1.00 84.81 107 TRP A O 1
ATOM 789 N N . MET A 1 108 ? -5.462 11.066 14.442 1.00 89.44 108 MET A N 1
ATOM 790 C CA . MET A 1 108 ? -6.601 10.187 14.692 1.00 89.44 108 MET A CA 1
ATOM 791 C C . MET A 1 108 ? -7.220 10.479 16.060 1.00 89.44 108 MET A C 1
ATOM 793 O O . MET A 1 108 ? -6.508 10.549 17.060 1.00 89.44 108 MET A O 1
ATOM 797 N N . ALA A 1 109 ? -8.546 10.569 16.117 1.00 89.69 109 ALA A N 1
ATOM 798 C CA . ALA A 1 109 ? -9.305 10.615 17.361 1.00 89.69 109 ALA A CA 1
ATOM 799 C C . ALA A 1 109 ? -10.378 9.520 17.392 1.00 89.69 109 ALA A C 1
ATOM 801 O O . ALA A 1 109 ? -11.044 9.246 16.396 1.00 89.69 109 ALA A O 1
ATOM 802 N N . LEU A 1 110 ? -10.544 8.903 18.553 1.00 89.69 110 LEU A N 1
ATOM 803 C CA . LEU A 1 110 ? -11.573 7.933 18.878 1.00 89.69 110 LEU A CA 1
ATOM 804 C C . LEU A 1 110 ? -12.448 8.539 19.970 1.00 89.69 110 LEU A C 1
ATOM 806 O O . LEU A 1 110 ? -11.955 8.829 21.062 1.00 89.69 110 LEU A O 1
ATOM 810 N N . ARG A 1 111 ? -13.726 8.759 19.665 1.00 88.75 111 ARG A N 1
ATOM 811 C CA . ARG A 1 111 ? -14.674 9.404 20.573 1.00 88.75 111 ARG A CA 1
ATOM 812 C C . ARG A 1 111 ? -15.891 8.527 20.802 1.00 88.75 111 ARG A C 1
ATOM 814 O O . ARG A 1 111 ? -16.444 7.989 19.847 1.00 88.75 111 ARG A O 1
ATOM 821 N N . VAL A 1 112 ? -16.326 8.407 22.048 1.00 87.00 112 VAL A N 1
ATOM 822 C CA . VAL A 1 112 ? -17.633 7.836 22.394 1.00 87.00 112 VAL A CA 1
ATOM 823 C C . VAL A 1 112 ? -18.466 8.967 22.960 1.00 87.00 112 VAL A C 1
ATOM 825 O O . VAL A 1 112 ? -18.091 9.536 23.980 1.00 87.00 112 VAL A O 1
ATOM 828 N N . ASP A 1 113 ? -19.542 9.324 22.269 1.00 81.94 113 ASP A N 1
ATOM 829 C CA . ASP A 1 113 ? -20.387 10.453 22.639 1.00 81.94 113 ASP A CA 1
ATOM 830 C C . ASP A 1 113 ? -21.855 10.112 22.376 1.00 81.94 113 ASP A C 1
ATOM 832 O O . ASP A 1 113 ? -22.274 9.945 21.227 1.00 81.94 113 ASP A O 1
ATOM 836 N N . LEU A 1 114 ? -22.615 9.962 23.461 1.00 80.50 114 LEU A N 1
ATOM 837 C CA . LEU A 1 114 ? -24.033 9.611 23.419 1.00 80.50 114 LEU A CA 1
ATOM 838 C C . LEU A 1 114 ? -24.935 10.849 23.304 1.00 80.50 114 LEU A C 1
ATOM 840 O O . LEU A 1 114 ? -26.073 10.720 22.855 1.00 80.50 114 LEU A O 1
ATOM 844 N N . ASP A 1 115 ? -24.408 12.032 23.637 1.00 70.62 115 ASP A N 1
ATOM 845 C CA . ASP A 1 115 ? -25.178 13.269 23.794 1.00 70.62 115 ASP A CA 1
ATOM 846 C C . ASP A 1 115 ? -24.894 14.302 22.691 1.00 70.62 115 ASP A C 1
ATOM 848 O O . ASP A 1 115 ? -25.682 15.232 22.489 1.00 70.62 115 ASP A O 1
ATOM 852 N N . ALA A 1 116 ? -23.775 14.184 21.963 1.00 60.66 116 ALA A N 1
ATOM 853 C CA . ALA A 1 116 ? -23.369 15.237 21.041 1.00 60.66 116 ALA A CA 1
ATOM 854 C C . ALA A 1 116 ? -24.280 15.384 19.811 1.00 60.66 116 ALA A C 1
ATOM 856 O O . ALA A 1 116 ? -24.539 14.419 19.080 1.00 60.66 116 ALA A O 1
ATOM 857 N N . PRO A 1 117 ? -24.666 16.632 19.477 1.00 56.38 117 PRO A N 1
ATOM 858 C CA . PRO A 1 117 ? -25.297 16.938 18.208 1.00 56.38 117 PRO A CA 1
ATOM 859 C C . PRO A 1 117 ? -24.370 16.622 17.026 1.00 56.38 117 PRO A C 1
ATOM 861 O O . PRO A 1 117 ? -23.141 16.660 17.101 1.00 56.38 117 PRO A O 1
ATOM 864 N N . VAL A 1 118 ? -25.015 16.331 15.898 1.00 55.41 118 VAL A N 1
ATOM 865 C CA . VAL A 1 118 ? -24.475 15.719 14.675 1.00 55.41 118 VAL A CA 1
ATOM 866 C C . VAL A 1 118 ? -23.283 16.467 14.038 1.00 55.41 118 VAL A C 1
ATOM 868 O O . VAL A 1 118 ? -22.532 15.819 13.310 1.00 55.41 118 VAL A O 1
ATOM 871 N N . ASP A 1 119 ? -23.037 17.741 14.374 1.00 55.09 119 ASP A N 1
ATOM 872 C CA . ASP A 1 119 ? -22.288 18.690 13.528 1.00 55.09 119 ASP A CA 1
ATOM 873 C C . ASP A 1 119 ? -21.099 19.422 14.192 1.00 55.09 119 ASP A C 1
ATOM 875 O O . ASP A 1 119 ? -20.767 20.545 13.813 1.00 55.09 119 ASP A O 1
ATOM 879 N N . GLN A 1 120 ? -20.403 18.829 15.166 1.00 56.78 120 GLN A N 1
ATOM 880 C CA . GLN A 1 120 ? -19.121 19.415 15.593 1.00 56.78 120 GLN A CA 1
ATOM 881 C C . GLN A 1 120 ? -18.015 19.132 14.562 1.00 56.78 120 GLN A C 1
ATOM 883 O O . GLN A 1 120 ? -17.729 17.974 14.242 1.00 56.78 120 GLN A O 1
ATOM 888 N N . ALA A 1 121 ? -17.431 20.215 14.037 1.00 54.53 121 ALA A N 1
ATOM 889 C CA . ALA A 1 121 ? -16.400 20.212 13.007 1.00 54.53 121 ALA A CA 1
ATOM 890 C C . ALA A 1 121 ? -15.106 19.526 13.479 1.00 54.53 121 ALA A C 1
ATOM 892 O O . ALA A 1 121 ? -14.630 19.745 14.593 1.00 54.53 121 ALA A O 1
ATOM 893 N N . LEU A 1 122 ? -14.538 18.712 12.590 1.00 59.91 122 LEU A N 1
ATOM 894 C CA . LEU A 1 122 ? -13.297 17.965 12.780 1.00 59.91 122 LEU A CA 1
ATOM 895 C C . LEU A 1 122 ? -12.112 18.901 13.070 1.00 59.91 122 LEU A C 1
ATOM 897 O O . LEU A 1 122 ? -11.739 19.701 12.216 1.00 59.91 122 LEU A O 1
ATOM 901 N N . LEU A 1 123 ? -11.462 18.750 14.230 1.00 60.78 123 LEU A N 1
ATOM 902 C CA . LEU A 1 123 ? -10.114 19.300 14.464 1.00 60.78 123 LEU A CA 1
ATOM 903 C C . LEU A 1 123 ? -8.992 18.346 14.000 1.00 60.78 123 LEU A C 1
ATOM 905 O O . LEU A 1 123 ? -7.819 18.714 14.062 1.00 60.78 123 LEU A O 1
ATOM 909 N N . ARG A 1 124 ? -9.323 17.119 13.572 1.00 71.81 124 ARG A N 1
ATOM 910 C CA . ARG A 1 124 ? -8.361 16.054 13.232 1.00 71.81 124 ARG A CA 1
ATOM 911 C C . ARG A 1 124 ? -8.641 15.448 11.859 1.00 71.81 124 ARG A C 1
ATOM 913 O O . ARG A 1 124 ? -9.765 15.487 11.367 1.00 71.81 124 ARG A O 1
ATOM 920 N N . ASP A 1 125 ? -7.600 14.863 11.274 1.00 80.69 125 ASP A N 1
ATOM 921 C CA . ASP A 1 125 ? -7.621 14.286 9.928 1.00 80.69 125 ASP A CA 1
ATOM 922 C C . ASP A 1 125 ? -8.531 13.044 9.815 1.00 80.69 125 ASP A C 1
ATOM 924 O O . ASP A 1 125 ? -9.173 12.839 8.779 1.00 80.69 125 ASP A O 1
ATOM 928 N N . LEU A 1 126 ? -8.610 12.241 10.885 1.00 87.38 126 LEU A N 1
ATOM 929 C CA . LEU A 1 126 ? -9.485 11.075 11.024 1.00 87.38 126 LEU A CA 1
ATOM 930 C C . LEU A 1 126 ? -10.142 11.058 12.413 1.00 87.38 126 LEU A C 1
ATOM 932 O O . LEU A 1 126 ? -9.460 11.028 13.433 1.00 87.38 126 LEU A O 1
ATOM 936 N N . GLU A 1 127 ? -11.467 11.002 12.470 1.00 89.94 127 GLU A N 1
ATOM 937 C CA . GLU A 1 127 ? -12.221 10.824 13.712 1.00 89.94 127 GLU A CA 1
ATOM 938 C C . GLU A 1 127 ? -13.173 9.635 13.584 1.00 89.94 127 GLU A C 1
ATOM 940 O O . GLU A 1 127 ? -13.978 9.563 12.656 1.00 89.94 127 GLU A O 1
ATOM 945 N N . ILE A 1 128 ? -13.103 8.705 14.531 1.00 90.38 128 ILE A N 1
ATOM 946 C CA . ILE A 1 128 ? -14.066 7.616 14.676 1.00 90.38 128 ILE A CA 1
ATOM 947 C C . ILE A 1 128 ? -14.929 7.928 15.894 1.00 90.38 128 ILE A C 1
ATOM 949 O O . ILE A 1 128 ? -14.427 7.980 17.016 1.00 90.38 128 ILE A O 1
ATOM 953 N N . ARG A 1 129 ? -16.226 8.133 15.669 1.00 89.19 129 ARG A N 1
ATOM 954 C CA . ARG A 1 129 ? -17.202 8.495 16.695 1.00 89.19 129 ARG A CA 1
ATOM 955 C C . ARG A 1 129 ? -18.222 7.381 16.890 1.00 89.19 129 ARG A C 1
ATOM 957 O O . ARG A 1 129 ? -18.919 7.017 15.947 1.00 89.19 129 ARG A O 1
ATOM 964 N N . PHE A 1 130 ? -18.335 6.874 18.108 1.00 89.56 130 PHE A N 1
ATOM 965 C CA . PHE A 1 130 ? -19.393 5.961 18.531 1.00 89.56 130 PHE A CA 1
ATOM 966 C C . PHE A 1 130 ? -20.530 6.789 19.124 1.00 89.56 130 PHE A C 1
ATOM 968 O O . PHE A 1 130 ? -20.351 7.417 20.165 1.00 89.56 130 PHE A O 1
ATOM 975 N N . GLY A 1 131 ? -21.655 6.837 18.413 1.00 88.19 131 GLY A N 1
ATOM 976 C CA . GLY A 1 131 ? -22.888 7.469 18.876 1.00 88.19 131 GLY A CA 1
ATOM 977 C C . GLY A 1 131 ? -23.881 6.445 19.426 1.00 88.19 131 GLY A C 1
ATOM 978 O O . GLY A 1 131 ? -23.575 5.254 19.448 1.00 88.19 131 GLY A O 1
ATOM 979 N N . PRO A 1 132 ? -25.100 6.874 19.799 1.00 88.88 132 PRO A N 1
ATOM 980 C CA . PRO A 1 132 ? -26.103 5.971 20.354 1.00 88.88 132 PRO A CA 1
ATOM 981 C C . PRO A 1 132 ? -26.521 4.895 19.346 1.00 88.88 132 PRO A C 1
ATOM 983 O O . PRO A 1 132 ? -26.555 3.730 19.696 1.00 88.88 132 PRO A O 1
ATOM 986 N N . ASN A 1 133 ? -26.748 5.235 18.072 1.00 90.31 133 ASN A N 1
ATOM 987 C CA . ASN A 1 133 ? -27.314 4.285 17.093 1.00 90.31 133 ASN A CA 1
ATOM 988 C C . ASN A 1 133 ? -26.411 4.001 15.880 1.00 90.31 133 ASN A C 1
ATOM 990 O O . ASN A 1 133 ? -26.797 3.286 14.950 1.00 90.31 133 ASN A O 1
ATOM 994 N N . ALA A 1 134 ? -25.222 4.604 15.835 1.00 89.94 134 ALA A N 1
ATOM 995 C CA . ALA A 1 134 ? -24.311 4.454 14.711 1.00 89.94 134 ALA A CA 1
ATOM 996 C C . ALA A 1 134 ? -22.859 4.765 15.083 1.00 89.94 134 ALA A C 1
ATOM 998 O O . ALA A 1 134 ? -22.583 5.613 15.933 1.00 89.94 134 ALA A O 1
ATOM 999 N N . VAL A 1 135 ? -21.935 4.165 14.335 1.00 90.31 135 VAL A N 1
ATOM 1000 C CA . VAL A 1 135 ? -20.538 4.603 14.254 1.00 90.31 135 VAL A CA 1
ATOM 1001 C C . VAL A 1 135 ? -20.394 5.570 13.091 1.00 90.31 135 VAL A C 1
ATOM 1003 O O . VAL A 1 135 ? -20.893 5.317 11.995 1.00 90.31 135 VAL A O 1
ATOM 1006 N N . ARG A 1 136 ? -19.674 6.668 13.295 1.00 89.88 136 ARG A N 1
ATOM 1007 C CA . ARG A 1 136 ? -19.292 7.593 12.233 1.00 89.88 136 ARG A CA 1
ATOM 1008 C C . ARG A 1 136 ? -17.789 7.603 12.066 1.00 89.88 136 ARG A C 1
ATOM 1010 O O . ARG A 1 136 ? -17.058 7.767 13.033 1.00 89.88 136 ARG A O 1
ATOM 1017 N N . VAL A 1 137 ? -17.339 7.455 10.832 1.00 90.44 137 VAL A N 1
ATOM 1018 C CA . VAL A 1 137 ? -15.942 7.617 10.445 1.00 90.44 137 VAL A CA 1
ATOM 1019 C C . VAL A 1 137 ? -15.855 8.898 9.638 1.00 90.44 137 VAL A C 1
ATOM 1021 O O . VAL A 1 137 ? -16.303 8.962 8.495 1.00 90.44 137 VAL A O 1
ATOM 1024 N N . CYS A 1 138 ? -15.331 9.938 10.261 1.00 87.25 138 CYS A N 1
ATOM 1025 C CA . CYS A 1 138 ? -15.223 11.270 9.708 1.00 87.25 138 CYS A CA 1
ATOM 1026 C C . CYS A 1 138 ? -13.777 11.518 9.274 1.00 87.25 138 CYS A C 1
ATOM 1028 O O . CYS A 1 138 ? -12.831 11.268 10.013 1.00 87.25 138 CYS A O 1
ATOM 1030 N N . THR A 1 139 ? -13.614 12.007 8.056 1.00 85.31 139 THR A N 1
ATOM 1031 C CA . THR A 1 139 ? -12.336 12.439 7.485 1.00 85.31 139 THR A CA 1
ATOM 1032 C C . THR A 1 139 ? -12.471 13.890 7.049 1.00 85.31 139 THR A C 1
ATOM 1034 O O . THR A 1 139 ? -13.592 14.375 6.877 1.00 85.31 139 THR A O 1
ATOM 1037 N N . GLY A 1 140 ? -11.361 14.569 6.761 1.00 77.88 140 GLY A N 1
ATOM 1038 C CA . GLY A 1 140 ? -11.404 15.927 6.197 1.00 77.88 140 GLY A CA 1
ATOM 1039 C C . GLY A 1 140 ? -12.205 16.067 4.885 1.00 77.88 140 GLY A C 1
ATOM 1040 O O . GLY A 1 140 ? -12.537 17.181 4.494 1.00 77.88 140 GLY A O 1
ATOM 1041 N N . VAL A 1 141 ? -12.537 14.960 4.207 1.00 80.00 141 VAL A N 1
ATOM 1042 C CA . VAL A 1 141 ? -13.278 14.944 2.930 1.00 80.00 141 VAL A CA 1
ATOM 1043 C C . VAL A 1 141 ? -14.769 14.627 3.117 1.00 80.00 141 VAL A C 1
ATOM 1045 O O . VAL A 1 141 ? -15.581 14.912 2.238 1.00 80.00 141 VAL A O 1
ATOM 1048 N N . GLY A 1 142 ? -15.159 14.049 4.253 1.00 82.69 142 GLY A N 1
ATOM 1049 C CA . GLY A 1 142 ? -16.542 13.664 4.518 1.00 82.69 142 GLY A CA 1
ATOM 1050 C C . GLY A 1 142 ? -16.674 12.614 5.613 1.00 82.69 142 GLY A C 1
ATOM 1051 O O . GLY A 1 142 ? -15.678 12.117 6.145 1.00 82.69 142 GLY A O 1
ATOM 1052 N N . SER A 1 143 ? -17.918 12.268 5.940 1.00 87.25 143 SER A N 1
ATOM 1053 C CA . SER A 1 143 ? -18.257 11.311 6.990 1.00 87.25 143 SER A CA 1
ATOM 1054 C C . SER A 1 143 ? -19.024 10.108 6.447 1.00 87.25 143 SER A C 1
ATOM 1056 O O . SER A 1 143 ? -19.977 10.231 5.677 1.00 87.25 143 SER A O 1
ATOM 1058 N N . LEU A 1 144 ? -18.601 8.920 6.868 1.00 90.50 144 LEU A N 1
ATOM 1059 C CA . LEU A 1 144 ? -19.300 7.666 6.638 1.00 90.50 144 LEU A CA 1
ATOM 1060 C C . LEU A 1 144 ? -20.038 7.282 7.919 1.00 90.50 144 LEU A C 1
ATOM 1062 O O . LEU A 1 144 ? -19.416 7.166 8.969 1.00 90.50 144 LEU A O 1
ATOM 1066 N N . THR A 1 145 ? -21.351 7.069 7.836 1.00 91.31 145 THR A N 1
ATOM 1067 C CA . THR A 1 145 ? -22.165 6.610 8.973 1.00 91.31 145 THR A CA 1
ATOM 1068 C C . THR A 1 145 ? -22.544 5.147 8.781 1.00 91.31 145 THR A C 1
ATOM 1070 O O . THR A 1 145 ? -23.114 4.783 7.754 1.00 91.31 145 THR A O 1
ATOM 1073 N N . LEU A 1 146 ? -22.242 4.320 9.777 1.00 91.75 146 LEU A N 1
ATOM 1074 C CA . LEU A 1 146 ? -22.544 2.896 9.840 1.00 91.75 146 LEU A CA 1
ATOM 1075 C C . LEU A 1 146 ? -23.529 2.661 10.987 1.00 91.75 146 LEU A C 1
ATOM 1077 O O . LEU A 1 146 ? -23.182 2.838 12.152 1.00 91.75 146 LEU A O 1
ATOM 1081 N N . ILE A 1 147 ? -24.765 2.302 10.647 1.00 92.06 147 ILE A N 1
ATOM 1082 C CA . ILE A 1 147 ? -25.832 2.039 11.622 1.00 92.06 147 ILE A CA 1
ATOM 1083 C C . ILE A 1 147 ? -25.576 0.686 12.286 1.00 92.06 147 ILE A C 1
ATOM 1085 O O . ILE A 1 147 ? -25.200 -0.272 11.604 1.00 92.06 147 ILE A O 1
ATOM 1089 N N . TYR A 1 148 ? -25.789 0.599 13.598 1.00 91.06 148 TYR A N 1
ATOM 1090 C CA . TYR A 1 148 ? -25.709 -0.678 14.298 1.00 91.06 148 TYR A CA 1
ATOM 1091 C C . TYR A 1 148 ? -26.849 -1.607 13.852 1.00 91.06 148 TYR A C 1
ATOM 1093 O O . TYR A 1 148 ? -28.011 -1.194 13.856 1.00 91.06 148 TYR A O 1
ATOM 1101 N N . PRO A 1 149 ? -26.559 -2.864 13.478 1.00 90.75 149 PRO A N 1
ATOM 1102 C CA . PRO A 1 149 ? -27.596 -3.858 13.252 1.00 90.75 149 PRO A CA 1
ATOM 1103 C C . PRO A 1 149 ? -28.487 -4.023 14.497 1.00 90.75 149 PRO A C 1
ATOM 1105 O O . PRO A 1 149 ? -27.966 -4.108 15.614 1.00 90.75 149 PRO A O 1
ATOM 1108 N N . PRO A 1 150 ? -29.820 -4.071 14.332 1.00 89.31 150 PRO A N 1
ATOM 1109 C CA . PRO A 1 150 ? -30.762 -4.127 15.450 1.00 89.31 150 PRO A CA 1
ATOM 1110 C C . PRO A 1 150 ? -30.710 -5.456 16.217 1.00 89.31 150 PRO A C 1
ATOM 1112 O O . PRO A 1 150 ? -31.186 -5.540 17.338 1.00 89.31 150 PRO A O 1
ATOM 1115 N N . ASP A 1 151 ? -30.146 -6.504 15.631 1.00 91.56 151 ASP A N 1
ATOM 1116 C CA . ASP A 1 151 ? -29.990 -7.837 16.209 1.00 91.56 151 ASP A CA 1
ATOM 1117 C C . ASP A 1 151 ? -28.628 -8.045 16.892 1.00 91.56 151 ASP A C 1
ATOM 1119 O O . ASP A 1 151 ? -28.368 -9.111 17.455 1.00 91.56 151 ASP A O 1
ATOM 1123 N N . TRP A 1 152 ? -27.754 -7.033 16.884 1.00 88.44 152 TRP A N 1
ATOM 1124 C CA . TRP A 1 152 ? -26.432 -7.161 17.479 1.00 88.44 152 TRP A CA 1
ATOM 1125 C C . TRP A 1 152 ? -26.492 -7.007 19.001 1.00 88.44 152 TRP A C 1
ATOM 1127 O O . TRP A 1 152 ? -26.837 -5.950 19.532 1.00 88.44 152 TRP A O 1
ATOM 1137 N N . LEU A 1 153 ? -26.118 -8.078 19.699 1.00 89.38 153 LEU A N 1
ATOM 1138 C CA . LEU A 1 153 ? -25.808 -8.072 21.123 1.00 89.38 153 LEU A CA 1
ATOM 1139 C C . LEU A 1 153 ? -24.297 -8.213 21.262 1.00 89.38 153 LEU A C 1
ATOM 1141 O O . LEU A 1 153 ? -23.756 -9.305 21.083 1.00 89.38 153 LEU A O 1
ATOM 1145 N N . ALA A 1 154 ? -23.617 -7.102 21.530 1.00 89.75 154 ALA A N 1
ATOM 1146 C CA . ALA A 1 154 ? -22.175 -7.096 21.728 1.00 89.75 154 ALA A CA 1
ATOM 1147 C C . ALA A 1 154 ? -21.817 -6.381 23.035 1.00 89.75 154 ALA A C 1
ATOM 1149 O O . ALA A 1 154 ? -22.346 -5.299 23.314 1.00 89.75 154 ALA A O 1
ATOM 1150 N N . PRO A 1 155 ? -20.919 -6.957 23.845 1.00 91.06 155 PRO A N 1
ATOM 1151 C CA . PRO A 1 155 ? -20.388 -6.266 25.005 1.00 91.06 155 PRO A CA 1
ATOM 1152 C C . PRO A 1 155 ? -19.592 -5.043 24.547 1.00 91.06 155 PRO A C 1
ATOM 1154 O O . PRO A 1 155 ? -18.760 -5.123 23.643 1.00 91.06 155 PRO A O 1
ATOM 1157 N N . PHE A 1 156 ? -19.860 -3.899 25.169 1.00 91.00 156 PHE A N 1
ATOM 1158 C CA . PHE A 1 156 ? -19.140 -2.655 24.909 1.00 91.00 156 PHE A CA 1
ATOM 1159 C C . PHE A 1 156 ? -18.635 -2.086 26.231 1.00 91.00 156 PHE A C 1
ATOM 1161 O O . PHE A 1 156 ? -18.969 -0.978 26.635 1.00 91.00 156 PHE A O 1
ATOM 1168 N N . ASN A 1 157 ? -17.873 -2.911 26.943 1.00 91.25 157 ASN A N 1
ATOM 1169 C CA . ASN A 1 157 ? -17.283 -2.580 28.228 1.00 91.25 157 ASN A CA 1
ATOM 1170 C C . ASN A 1 157 ? -15.776 -2.823 28.205 1.00 91.25 157 ASN A C 1
ATOM 1172 O O . ASN A 1 157 ? -15.262 -3.589 27.384 1.00 91.25 157 ASN A O 1
ATOM 1176 N N . ARG A 1 158 ? -15.065 -2.171 29.125 1.00 92.25 158 ARG A N 1
ATOM 1177 C CA . ARG A 1 158 ? -13.605 -2.233 29.199 1.00 92.25 158 ARG A CA 1
ATOM 1178 C C . ARG A 1 158 ? -13.071 -3.656 29.340 1.00 92.25 158 ARG A C 1
ATOM 1180 O O . ARG A 1 158 ? -12.103 -3.991 28.660 1.00 92.25 158 ARG A O 1
ATOM 1187 N N . LEU A 1 159 ? -13.655 -4.475 30.216 1.00 92.62 159 LEU A N 1
ATOM 1188 C CA . LEU A 1 159 ? -13.110 -5.793 30.555 1.00 92.62 159 LEU A CA 1
ATOM 1189 C C . LEU A 1 159 ? -13.159 -6.734 29.345 1.00 92.62 159 LEU A C 1
ATOM 1191 O O . LEU A 1 159 ? -12.128 -7.263 28.930 1.00 92.62 159 LEU A O 1
ATOM 1195 N N . GLU A 1 160 ? -14.334 -6.875 28.736 1.00 93.94 160 GLU A N 1
ATOM 1196 C CA . GLU A 1 160 ? -14.544 -7.774 27.602 1.00 93.94 160 GLU A CA 1
ATOM 1197 C C . GLU A 1 160 ? -13.817 -7.290 26.346 1.00 93.94 160 GLU A C 1
ATOM 1199 O O . GLU A 1 160 ? -13.172 -8.091 25.665 1.00 93.94 160 GLU A O 1
ATOM 1204 N N . LEU A 1 161 ? -13.841 -5.980 26.063 1.00 93.75 161 LEU A N 1
ATOM 1205 C CA . LEU A 1 161 ? -13.122 -5.424 24.914 1.00 93.75 161 LEU A CA 1
ATOM 1206 C C . LEU A 1 161 ? -11.608 -5.536 25.072 1.00 93.75 161 LEU A C 1
ATOM 1208 O O . LEU A 1 161 ? -10.935 -5.797 24.081 1.00 93.75 161 LEU A O 1
ATOM 1212 N N . THR A 1 162 ? -11.064 -5.392 26.284 1.00 95.62 162 THR A N 1
ATOM 1213 C CA . THR A 1 162 ? -9.625 -5.593 26.517 1.00 95.62 162 THR A CA 1
ATOM 1214 C C . THR A 1 162 ? -9.238 -7.038 26.227 1.00 95.62 162 THR A C 1
ATOM 1216 O O . THR A 1 162 ? -8.307 -7.279 25.462 1.00 95.62 162 THR A O 1
ATOM 1219 N N . THR A 1 163 ? -9.970 -8.012 26.776 1.00 95.56 163 THR A N 1
ATOM 1220 C CA . THR A 1 163 ? -9.685 -9.435 26.539 1.00 95.56 163 THR A CA 1
ATOM 1221 C C . THR A 1 163 ? -9.819 -9.803 25.064 1.00 95.56 163 THR A C 1
ATOM 1223 O O . THR A 1 163 ? -8.954 -10.486 24.516 1.00 95.56 163 THR A O 1
ATOM 1226 N N . TRP A 1 164 ? -10.875 -9.326 24.403 1.00 95.75 164 TRP A N 1
ATOM 1227 C CA . TRP A 1 164 ? -11.079 -9.569 22.980 1.00 95.75 164 TRP A CA 1
ATOM 1228 C C . TRP A 1 164 ? -9.975 -8.926 22.136 1.00 95.75 164 TRP A C 1
ATOM 1230 O O . TRP A 1 164 ? -9.408 -9.575 21.258 1.00 95.75 164 TRP A O 1
ATOM 1240 N N . TRP A 1 165 ? -9.628 -7.672 22.425 1.00 95.62 165 TRP A N 1
ATOM 1241 C CA . TRP A 1 165 ? -8.608 -6.940 21.686 1.00 95.62 165 TRP A CA 1
ATOM 1242 C C . TRP A 1 165 ? -7.233 -7.586 21.812 1.00 95.62 165 TRP A C 1
ATOM 1244 O O . TRP A 1 165 ? -6.593 -7.834 20.794 1.00 95.62 165 TRP A O 1
ATOM 1254 N N . GLU A 1 166 ? -6.798 -7.927 23.024 1.00 95.69 166 GLU A N 1
ATOM 1255 C CA . GLU A 1 166 ? -5.493 -8.559 23.243 1.00 95.69 166 GLU A CA 1
ATOM 1256 C C . GLU A 1 166 ? -5.401 -9.943 22.571 1.00 95.69 166 GLU A C 1
ATOM 1258 O O . GLU A 1 166 ? -4.341 -10.318 22.070 1.00 95.69 166 GLU A O 1
ATOM 1263 N N . ALA A 1 167 ? -6.516 -10.678 22.463 1.00 96.69 167 ALA A N 1
ATOM 1264 C CA . ALA A 1 167 ? -6.563 -11.943 21.728 1.00 96.69 167 ALA A CA 1
ATOM 1265 C C . ALA A 1 167 ? -6.495 -11.753 20.199 1.00 96.69 167 ALA A C 1
ATOM 1267 O O . ALA A 1 167 ? -5.780 -12.481 19.506 1.00 96.69 167 ALA A O 1
ATOM 1268 N N . TRP A 1 168 ? -7.237 -10.785 19.654 1.00 97.19 168 TRP A N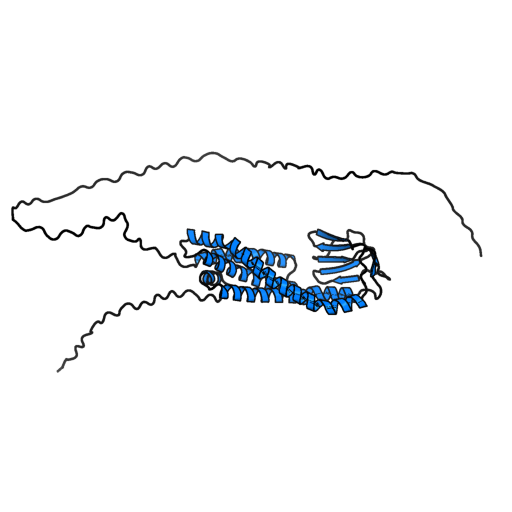 1
ATOM 1269 C CA . TRP A 1 168 ? -7.395 -10.625 18.205 1.0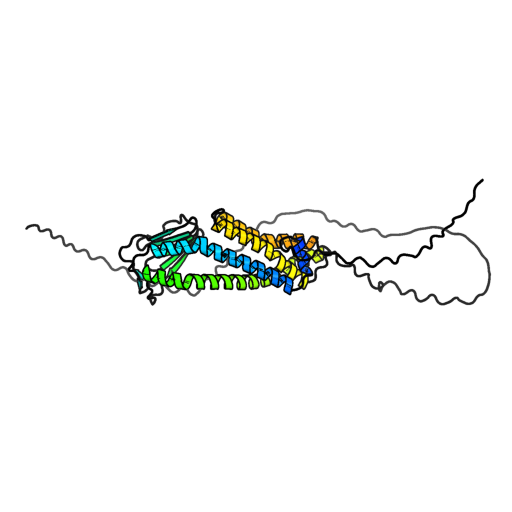0 97.19 168 TRP A CA 1
ATOM 1270 C C . TRP A 1 168 ? -6.350 -9.727 17.551 1.00 97.19 168 TRP A C 1
ATOM 1272 O O . TRP A 1 168 ? -6.046 -9.915 16.375 1.00 97.19 168 TRP A O 1
ATOM 1282 N N . GLN A 1 169 ? -5.758 -8.782 18.277 1.00 96.06 169 GLN A N 1
ATOM 1283 C CA . GLN A 1 169 ? -4.781 -7.834 17.744 1.00 96.06 169 GLN A CA 1
ATOM 1284 C C . GLN A 1 169 ? -3.626 -8.493 16.955 1.00 96.06 169 GLN A C 1
ATOM 1286 O O . GLN A 1 169 ? -3.385 -8.064 15.821 1.00 96.06 169 GLN A O 1
ATOM 1291 N N . PRO A 1 170 ? -2.917 -9.531 17.452 1.00 97.19 170 PRO A N 1
ATOM 1292 C CA . PRO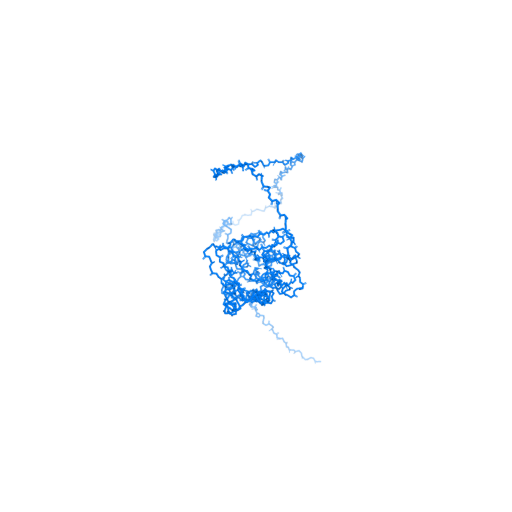 A 1 170 ? -1.859 -10.176 16.668 1.00 97.19 170 PRO A CA 1
ATOM 1293 C C . PRO A 1 170 ? -2.391 -10.887 15.413 1.00 97.19 170 PRO A C 1
ATOM 1295 O O . PRO A 1 170 ? -1.742 -10.849 14.367 1.00 97.19 170 PRO A O 1
ATOM 1298 N N . ILE A 1 171 ? -3.587 -11.483 15.484 1.00 98.06 171 ILE A N 1
ATOM 1299 C CA . ILE A 1 171 ? -4.231 -12.168 14.352 1.00 98.06 171 ILE A CA 1
ATOM 1300 C C . ILE A 1 171 ? -4.624 -11.150 13.276 1.00 98.06 171 ILE A C 1
ATOM 1302 O O . ILE A 1 171 ? -4.337 -11.356 12.098 1.00 98.06 171 ILE A O 1
ATOM 1306 N N . ILE A 1 172 ? -5.219 -10.021 13.672 1.00 96.81 172 ILE A N 1
ATOM 1307 C CA . ILE A 1 172 ? -5.588 -8.927 12.767 1.00 96.81 172 ILE A CA 1
ATOM 1308 C C . ILE A 1 172 ? -4.340 -8.381 12.064 1.00 96.81 172 ILE A C 1
ATOM 1310 O O . ILE A 1 172 ? -4.352 -8.237 10.843 1.00 96.81 172 ILE A O 1
ATOM 1314 N N . LEU A 1 173 ? -3.243 -8.134 12.791 1.00 97.44 173 LEU A N 1
ATOM 1315 C CA . LEU A 1 173 ? -1.986 -7.681 12.181 1.00 97.44 173 LEU A CA 1
ATOM 1316 C C . LEU A 1 173 ? -1.424 -8.700 11.181 1.00 97.44 173 LEU A C 1
ATOM 1318 O O . LEU A 1 173 ? -0.967 -8.306 10.107 1.00 97.44 173 LEU A O 1
ATOM 1322 N N . ALA A 1 174 ? -1.479 -9.996 11.499 1.00 97.94 174 ALA A N 1
ATOM 1323 C CA . ALA A 1 174 ? -1.035 -11.050 10.591 1.00 97.94 174 ALA A CA 1
ATOM 1324 C C . ALA A 1 174 ? -1.892 -11.104 9.315 1.00 97.94 174 ALA A C 1
ATOM 1326 O O . ALA A 1 174 ? -1.344 -11.163 8.212 1.00 97.94 174 ALA A O 1
ATOM 1327 N N . ILE A 1 175 ? -3.221 -11.016 9.451 1.00 98.38 175 ILE A N 1
ATOM 1328 C CA . ILE A 1 175 ? -4.156 -10.965 8.319 1.00 98.38 175 ILE A CA 1
ATOM 1329 C C . ILE A 1 175 ? -3.872 -9.739 7.450 1.00 98.38 175 ILE A C 1
ATOM 1331 O O . ILE A 1 175 ? -3.742 -9.878 6.237 1.00 98.38 175 ILE A O 1
ATOM 1335 N N . VAL A 1 176 ? -3.729 -8.552 8.048 1.00 98.12 176 VAL A N 1
ATOM 1336 C CA . VAL A 1 176 ? -3.432 -7.315 7.312 1.00 98.12 176 VAL A CA 1
ATOM 1337 C C . VAL A 1 176 ? -2.087 -7.412 6.594 1.00 98.12 176 VAL A C 1
ATOM 1339 O O . VAL A 1 176 ? -1.992 -7.046 5.423 1.00 98.12 176 VAL A O 1
ATOM 1342 N N . GLY A 1 177 ? -1.059 -7.943 7.257 1.00 98.25 177 GLY A N 1
ATOM 1343 C CA . GLY A 1 177 ? 0.254 -8.177 6.662 1.00 98.25 177 GLY A CA 1
ATOM 1344 C C . GLY A 1 177 ? 0.187 -9.083 5.437 1.00 98.25 177 GLY A C 1
ATOM 1345 O O . GLY A 1 177 ? 0.634 -8.707 4.353 1.00 98.25 177 GLY A O 1
ATOM 1346 N N . PHE A 1 178 ? -0.430 -10.254 5.594 1.00 98.56 178 PHE A N 1
ATOM 1347 C CA . PHE A 1 178 ? -0.606 -11.221 4.514 1.00 98.56 178 PHE A CA 1
ATOM 1348 C C . PHE A 1 178 ? -1.439 -10.646 3.361 1.00 98.56 178 PHE A C 1
ATOM 1350 O O . PHE A 1 178 ? -1.019 -10.698 2.203 1.00 98.56 178 PHE A O 1
ATOM 1357 N N . ALA A 1 179 ? -2.578 -10.022 3.674 1.00 98.44 179 ALA A N 1
ATOM 1358 C CA . ALA A 1 179 ? -3.443 -9.381 2.690 1.00 98.44 179 ALA A CA 1
ATOM 1359 C C . ALA A 1 179 ? -2.710 -8.273 1.921 1.00 98.44 179 ALA A C 1
ATOM 1361 O O . ALA A 1 179 ? -2.882 -8.166 0.707 1.00 98.44 179 ALA A O 1
ATOM 1362 N N . THR A 1 180 ? -1.855 -7.494 2.592 1.00 98.44 180 THR A N 1
ATOM 1363 C CA . THR A 1 180 ? -1.030 -6.453 1.961 1.00 98.44 180 THR A CA 1
ATOM 1364 C C . THR A 1 180 ? -0.066 -7.060 0.945 1.00 98.44 180 THR A C 1
ATOM 1366 O O . THR A 1 180 ? -0.022 -6.599 -0.194 1.00 98.44 180 THR A O 1
ATOM 1369 N N . VAL A 1 181 ? 0.658 -8.127 1.307 1.00 98.62 181 VAL A N 1
ATOM 1370 C CA . VAL A 1 181 ? 1.584 -8.811 0.385 1.00 98.62 181 VAL A CA 1
ATOM 1371 C C . VAL A 1 181 ? 0.841 -9.351 -0.837 1.00 98.62 181 VAL A C 1
ATOM 1373 O O . VAL A 1 181 ? 1.221 -9.049 -1.968 1.00 98.62 181 VAL A O 1
ATOM 1376 N N . CYS A 1 182 ? -0.235 -10.114 -0.628 1.00 98.50 182 CYS A N 1
ATOM 1377 C CA . CYS A 1 182 ? -1.006 -10.703 -1.723 1.00 98.50 182 CYS A CA 1
ATOM 1378 C C . CYS A 1 182 ? -1.605 -9.634 -2.645 1.00 98.50 182 CYS A C 1
ATOM 1380 O O . CYS A 1 182 ? -1.503 -9.748 -3.868 1.00 98.50 182 CYS A O 1
ATOM 1382 N N . SER A 1 183 ? -2.181 -8.577 -2.066 1.00 98.44 183 SER A N 1
ATOM 1383 C CA . SER A 1 183 ? -2.795 -7.488 -2.830 1.00 98.44 183 SER A CA 1
ATOM 1384 C C . SER A 1 183 ? -1.758 -6.711 -3.634 1.00 98.44 183 SER A C 1
ATOM 1386 O O . SER A 1 183 ? -1.994 -6.438 -4.807 1.00 98.44 183 SER A O 1
ATOM 1388 N N . LEU A 1 184 ? -0.594 -6.396 -3.052 1.00 98.06 184 LEU A N 1
ATOM 1389 C CA . LEU A 1 184 ? 0.478 -5.693 -3.762 1.00 98.06 184 LEU A CA 1
ATOM 1390 C C . LEU A 1 184 ? 0.997 -6.506 -4.944 1.00 98.06 184 LEU A C 1
ATOM 1392 O O . LEU A 1 184 ? 1.091 -5.970 -6.044 1.00 98.06 184 LEU A O 1
ATOM 1396 N N . LEU A 1 185 ? 1.285 -7.797 -4.751 1.00 98.31 185 LEU A N 1
ATOM 1397 C CA . LEU A 1 185 ? 1.756 -8.657 -5.838 1.00 98.31 185 LEU A CA 1
ATOM 1398 C C . LEU A 1 185 ? 0.730 -8.732 -6.974 1.00 98.31 185 LEU A C 1
ATOM 1400 O O . LEU A 1 185 ? 1.084 -8.544 -8.138 1.00 98.31 185 LEU A O 1
ATOM 1404 N N . PHE A 1 186 ? -0.545 -8.933 -6.637 1.00 98.44 186 PHE A N 1
ATOM 1405 C CA . PHE A 1 186 ? -1.626 -8.993 -7.616 1.00 98.44 186 PHE A CA 1
ATOM 1406 C C . PHE A 1 186 ? -1.797 -7.670 -8.379 1.00 98.44 186 PHE A C 1
ATOM 1408 O O . PHE A 1 186 ? -1.787 -7.649 -9.613 1.00 98.44 186 PHE A O 1
ATOM 1415 N N . VAL A 1 187 ? -1.888 -6.548 -7.659 1.00 98.50 187 VAL A N 1
ATOM 1416 C CA . VAL A 1 187 ? -2.054 -5.215 -8.254 1.00 98.50 187 VAL A CA 1
ATOM 1417 C C . VAL A 1 187 ? -0.840 -4.833 -9.098 1.00 98.50 187 VAL A C 1
ATOM 1419 O O . VAL A 1 187 ? -1.011 -4.313 -10.198 1.00 98.50 187 VAL A O 1
ATOM 1422 N N . TRP A 1 188 ? 0.385 -5.122 -8.651 1.00 98.38 188 TRP A N 1
ATOM 1423 C CA . TRP A 1 188 ? 1.589 -4.831 -9.433 1.00 98.38 188 TRP A CA 1
ATOM 1424 C C . TRP A 1 188 ? 1.657 -5.623 -10.730 1.00 98.38 188 TRP A C 1
ATOM 1426 O O . TRP A 1 188 ? 2.142 -5.091 -11.723 1.00 98.38 188 TRP A O 1
ATOM 1436 N N . TRP A 1 189 ? 1.167 -6.861 -10.764 1.00 98.19 189 TRP A N 1
ATOM 1437 C CA . TRP A 1 189 ? 1.129 -7.644 -12.001 1.00 98.19 189 TRP A CA 1
ATOM 1438 C C . TRP A 1 189 ? 0.159 -7.052 -13.023 1.00 98.19 189 TRP A C 1
ATOM 1440 O O . TRP A 1 189 ? 0.497 -6.947 -14.206 1.00 98.19 189 TRP A O 1
ATOM 1450 N N . ILE A 1 190 ? -1.008 -6.601 -12.556 1.00 98.56 190 ILE A N 1
ATOM 1451 C CA . ILE A 1 190 ? -1.985 -5.887 -13.385 1.00 98.56 190 ILE A CA 1
ATOM 1452 C C . ILE A 1 190 ? -1.392 -4.561 -13.874 1.00 98.56 190 ILE A C 1
ATOM 1454 O O . ILE A 1 190 ? -1.393 -4.293 -15.075 1.00 98.56 190 ILE A O 1
ATOM 1458 N N . LEU A 1 191 ? -0.829 -3.748 -12.976 1.00 98.31 191 LEU A N 1
ATOM 1459 C CA . LEU A 1 191 ? -0.219 -2.465 -13.332 1.00 98.31 191 LEU A CA 1
ATOM 1460 C C . LEU A 1 191 ? 0.965 -2.634 -14.285 1.00 98.31 191 LEU A C 1
ATOM 1462 O O . LEU A 1 191 ? 1.094 -1.859 -15.226 1.00 98.31 191 LEU A O 1
ATOM 1466 N N . ALA A 1 192 ? 1.797 -3.661 -14.111 1.00 98.12 192 ALA A N 1
ATOM 1467 C CA . ALA A 1 192 ? 2.891 -3.954 -15.030 1.00 98.12 192 ALA A CA 1
ATOM 1468 C C . ALA A 1 192 ? 2.379 -4.240 -16.450 1.00 98.12 192 ALA A C 1
ATOM 1470 O O . ALA A 1 192 ? 2.969 -3.759 -17.419 1.00 98.12 192 ALA A O 1
ATOM 1471 N N . ALA A 1 193 ? 1.258 -4.961 -16.579 1.00 98.38 193 ALA A N 1
ATOM 1472 C CA . ALA A 1 193 ? 0.599 -5.192 -17.862 1.00 98.38 193 ALA A CA 1
ATOM 1473 C C . ALA A 1 193 ? 0.010 -3.907 -18.456 1.00 98.38 193 ALA A C 1
ATOM 1475 O O . ALA A 1 193 ? 0.212 -3.648 -19.641 1.00 98.38 193 ALA A O 1
ATOM 1476 N N . LEU A 1 194 ? -0.637 -3.073 -17.638 1.00 98.31 194 LEU A N 1
ATOM 1477 C CA . LEU A 1 194 ? -1.174 -1.780 -18.070 1.00 98.31 194 LEU A CA 1
ATOM 1478 C C . LEU A 1 194 ? -0.075 -0.789 -18.476 1.00 98.31 194 LEU A C 1
ATOM 1480 O O . LEU A 1 194 ? -0.277 0.011 -19.386 1.00 98.31 194 LEU A O 1
ATOM 1484 N N . TYR A 1 195 ? 1.089 -0.839 -17.827 1.00 97.94 195 TYR A N 1
ATOM 1485 C CA . TYR A 1 195 ? 2.205 0.067 -18.091 1.00 97.94 195 TYR A CA 1
ATOM 1486 C C . TYR A 1 195 ? 3.101 -0.407 -19.234 1.00 97.94 195 TYR A C 1
ATOM 1488 O O . TYR A 1 195 ? 3.705 0.435 -19.886 1.00 97.94 195 TYR A O 1
ATOM 1496 N N . ALA A 1 196 ? 3.177 -1.712 -19.531 1.00 98.38 196 ALA A N 1
ATOM 1497 C CA . ALA A 1 196 ? 4.026 -2.280 -20.590 1.00 98.38 196 ALA A CA 1
ATOM 1498 C C . ALA A 1 196 ? 3.901 -1.626 -21.988 1.00 98.38 196 ALA A C 1
ATOM 1500 O O . ALA A 1 196 ? 4.933 -1.500 -22.658 1.00 98.38 196 ALA A O 1
ATOM 1501 N N . PRO A 1 197 ? 2.719 -1.168 -22.453 1.00 98.50 197 PRO A N 1
ATOM 1502 C CA . PRO A 1 197 ? 2.600 -0.467 -23.730 1.00 98.50 197 PRO A CA 1
ATOM 1503 C C . PRO A 1 197 ? 3.450 0.807 -23.816 1.00 98.50 197 PRO A C 1
ATOM 1505 O O . PRO A 1 197 ? 4.010 1.090 -24.874 1.00 98.50 197 PRO A O 1
ATOM 1508 N N . LEU A 1 198 ? 3.605 1.547 -22.712 1.00 98.00 198 LEU A N 1
ATOM 1509 C CA . LEU A 1 198 ? 4.332 2.819 -22.685 1.00 98.00 198 LEU A CA 1
ATOM 1510 C C . LEU A 1 198 ? 5.826 2.672 -23.048 1.00 98.00 198 LEU A C 1
ATOM 1512 O O . LEU A 1 198 ? 6.235 3.237 -24.067 1.00 98.00 198 LEU A O 1
ATOM 1516 N N . PRO A 1 199 ? 6.665 1.913 -22.308 1.00 97.69 199 PRO A N 1
ATOM 1517 C CA . PRO A 1 199 ? 8.068 1.732 -22.669 1.00 97.69 199 PRO A CA 1
ATOM 1518 C C . PRO A 1 199 ? 8.209 0.989 -24.001 1.00 97.69 199 PRO A C 1
ATOM 1520 O O . PRO A 1 199 ? 9.159 1.235 -24.738 1.00 97.69 199 PRO A O 1
ATOM 1523 N N . ARG A 1 200 ? 7.247 0.132 -24.377 1.00 97.88 200 ARG A N 1
ATOM 1524 C CA . ARG A 1 200 ? 7.260 -0.559 -25.673 1.00 97.88 200 ARG A CA 1
ATOM 1525 C C . ARG A 1 200 ? 7.086 0.396 -26.854 1.00 97.88 200 ARG A C 1
ATOM 1527 O O . ARG A 1 200 ? 7.742 0.198 -27.881 1.00 97.88 200 ARG A O 1
ATOM 1534 N N . MET A 1 201 ? 6.216 1.395 -26.719 1.00 98.00 201 MET A N 1
ATOM 1535 C CA . MET A 1 201 ? 6.016 2.456 -27.706 1.00 98.00 201 MET A CA 1
ATOM 1536 C C . MET A 1 201 ? 7.242 3.371 -27.776 1.00 98.00 201 MET A C 1
ATOM 1538 O O . MET A 1 201 ? 7.763 3.615 -28.860 1.00 98.00 201 MET A O 1
ATOM 1542 N N . LEU A 1 202 ? 7.762 3.811 -26.627 1.00 97.56 202 LEU A N 1
ATOM 1543 C CA . LEU A 1 202 ? 8.975 4.634 -26.565 1.00 97.56 202 LEU A CA 1
ATOM 1544 C C . LEU A 1 202 ? 10.192 3.914 -27.166 1.00 97.56 202 LEU A C 1
ATOM 1546 O O . LEU A 1 202 ? 10.965 4.515 -27.907 1.00 97.56 202 LEU A O 1
ATOM 1550 N N . ALA A 1 203 ? 10.337 2.613 -26.905 1.00 96.94 203 ALA A N 1
ATOM 1551 C CA . ALA A 1 203 ? 11.400 1.795 -27.476 1.00 96.94 203 ALA A CA 1
ATOM 1552 C C . ALA A 1 203 ? 11.266 1.651 -28.995 1.00 96.94 203 ALA A C 1
ATOM 1554 O O . ALA A 1 203 ? 12.275 1.623 -29.690 1.00 96.94 203 ALA A O 1
ATOM 1555 N N . PHE A 1 204 ? 10.037 1.580 -29.517 1.00 96.38 204 PHE A N 1
ATOM 1556 C CA . PHE A 1 204 ? 9.799 1.534 -30.957 1.00 96.38 204 PHE A CA 1
ATOM 1557 C C . PHE A 1 204 ? 10.275 2.813 -31.651 1.00 96.38 204 PHE A C 1
ATOM 1559 O O . PHE A 1 204 ? 11.022 2.720 -32.615 1.00 96.38 204 PHE A O 1
ATOM 1566 N N . PHE A 1 205 ? 9.892 3.987 -31.138 1.00 96.62 205 PHE A N 1
ATOM 1567 C CA . PHE A 1 205 ? 10.301 5.269 -31.723 1.00 96.62 205 PHE A CA 1
ATOM 1568 C C . PHE A 1 205 ? 11.772 5.615 -31.474 1.00 96.62 205 PHE A C 1
ATOM 1570 O O . PHE A 1 205 ? 12.369 6.351 -32.249 1.00 96.62 205 PHE A O 1
ATOM 1577 N N . GLY A 1 206 ? 12.361 5.104 -30.392 1.00 95.69 206 GLY A N 1
ATOM 1578 C CA . GLY A 1 206 ? 13.767 5.321 -30.054 1.00 95.69 206 GLY A CA 1
ATOM 1579 C C . GLY A 1 206 ? 14.734 4.276 -30.617 1.00 95.69 206 GLY A C 1
ATOM 1580 O O . GLY A 1 206 ? 15.868 4.230 -30.134 1.00 95.69 206 GLY A O 1
ATOM 1581 N N . ASP A 1 207 ? 14.283 3.406 -31.530 1.00 95.50 207 ASP A N 1
ATOM 1582 C CA . ASP A 1 207 ? 15.037 2.275 -32.094 1.00 95.50 207 ASP A CA 1
ATOM 1583 C C . ASP A 1 207 ? 15.732 1.404 -31.033 1.00 95.50 207 ASP A C 1
ATOM 1585 O O . ASP A 1 207 ? 16.887 0.993 -31.169 1.00 95.50 207 ASP A O 1
ATOM 1589 N N . ARG A 1 208 ? 15.025 1.109 -29.937 1.00 95.44 208 ARG A N 1
ATOM 1590 C CA . ARG A 1 208 ? 15.525 0.305 -28.812 1.00 95.44 208 ARG A CA 1
ATOM 1591 C C . ARG A 1 208 ? 15.060 -1.144 -28.885 1.00 95.44 208 ARG A C 1
ATOM 1593 O O . ARG A 1 208 ? 13.943 -1.456 -29.301 1.00 95.44 208 ARG A O 1
ATOM 1600 N N . ASP A 1 209 ? 15.924 -2.043 -28.429 1.00 94.38 209 ASP A N 1
ATOM 1601 C CA . ASP A 1 209 ? 15.643 -3.471 -28.312 1.00 94.38 209 ASP A CA 1
ATOM 1602 C C . ASP A 1 209 ? 14.830 -3.765 -27.042 1.00 94.38 209 ASP A C 1
ATOM 1604 O O . ASP A 1 209 ? 15.385 -3.953 -25.956 1.00 94.38 209 ASP A O 1
ATOM 1608 N N . LEU A 1 210 ? 13.501 -3.775 -27.178 1.00 96.31 210 LEU A N 1
ATOM 1609 C CA . LEU A 1 210 ? 12.582 -4.120 -26.093 1.00 96.31 210 LEU A CA 1
ATOM 1610 C C . LEU A 1 210 ? 11.468 -5.060 -26.582 1.00 96.31 210 LEU A C 1
ATOM 1612 O O . LEU A 1 210 ? 10.518 -4.605 -27.234 1.00 96.31 210 LEU A O 1
ATOM 1616 N N . PRO A 1 211 ? 11.546 -6.368 -26.281 1.00 95.62 211 PRO A N 1
ATOM 1617 C CA . PRO A 1 211 ? 10.447 -7.286 -26.549 1.00 95.62 211 PRO A CA 1
ATOM 1618 C C . PRO A 1 211 ? 9.286 -7.052 -25.563 1.00 95.62 211 PRO A C 1
ATOM 1620 O O . PRO A 1 211 ? 9.440 -6.374 -24.546 1.00 95.62 211 PRO A O 1
ATOM 1623 N N . LEU A 1 212 ? 8.097 -7.583 -25.870 1.00 96.31 212 LEU A N 1
ATOM 1624 C CA . LEU A 1 212 ? 6.875 -7.331 -25.088 1.00 96.31 212 LEU A CA 1
ATOM 1625 C C . LEU A 1 212 ? 6.966 -7.872 -23.651 1.00 96.31 212 LEU A C 1
ATOM 1627 O O . LEU A 1 212 ? 6.604 -7.189 -22.696 1.00 96.31 212 LEU A O 1
ATOM 1631 N N . ASP A 1 213 ? 7.503 -9.078 -23.493 1.00 97.00 213 ASP A N 1
ATOM 1632 C CA . ASP A 1 213 ? 7.786 -9.703 -22.200 1.00 97.00 213 ASP A CA 1
ATOM 1633 C C . ASP A 1 213 ? 8.865 -8.931 -21.418 1.00 97.00 213 ASP A C 1
ATOM 1635 O O . ASP A 1 213 ? 8.812 -8.825 -20.193 1.00 97.00 213 ASP A O 1
ATOM 1639 N N . GLY A 1 214 ? 9.851 -8.359 -22.113 1.00 96.94 214 GLY A N 1
ATOM 1640 C CA . GLY A 1 214 ? 10.826 -7.434 -21.533 1.00 96.94 214 GLY A CA 1
ATOM 1641 C C . GLY A 1 214 ? 10.184 -6.137 -21.033 1.00 96.94 214 GLY A C 1
ATOM 1642 O O . GLY A 1 214 ? 10.481 -5.700 -19.923 1.00 96.94 214 GLY A O 1
ATOM 1643 N N . ALA A 1 215 ? 9.254 -5.561 -21.800 1.00 98.12 215 ALA A N 1
ATOM 1644 C CA . ALA A 1 215 ? 8.509 -4.367 -21.405 1.00 98.12 215 ALA A CA 1
ATOM 1645 C C . ALA A 1 215 ? 7.678 -4.608 -20.137 1.00 98.12 215 ALA A C 1
ATOM 1647 O O . ALA A 1 215 ? 7.713 -3.788 -19.226 1.00 98.12 215 ALA A O 1
ATOM 1648 N N . TRP A 1 216 ? 7.001 -5.758 -20.032 1.00 98.56 216 TRP A N 1
ATOM 1649 C CA . TRP A 1 216 ? 6.267 -6.129 -18.818 1.00 98.56 216 TRP A CA 1
ATOM 1650 C C . TRP A 1 216 ? 7.187 -6.248 -17.595 1.00 98.56 216 TRP A C 1
ATOM 1652 O O . TRP A 1 216 ? 6.901 -5.656 -16.557 1.00 98.56 216 TRP A O 1
ATOM 1662 N N . ARG A 1 217 ? 8.327 -6.946 -17.716 1.00 98.06 217 ARG A N 1
ATOM 1663 C CA . ARG A 1 217 ? 9.290 -7.110 -16.607 1.00 98.06 217 ARG A CA 1
ATOM 1664 C C . ARG A 1 217 ? 9.913 -5.785 -16.171 1.00 98.06 217 ARG A C 1
ATOM 1666 O O . ARG A 1 217 ? 10.098 -5.551 -14.980 1.00 98.06 217 ARG A O 1
ATOM 1673 N N . MET A 1 218 ? 10.214 -4.910 -17.127 1.00 97.25 218 MET A N 1
ATOM 1674 C CA . MET A 1 218 ? 10.711 -3.563 -16.858 1.00 97.25 218 MET A CA 1
ATOM 1675 C C . MET A 1 218 ? 9.660 -2.699 -16.144 1.00 97.25 218 MET A C 1
ATOM 1677 O O . MET A 1 218 ? 9.998 -2.026 -15.172 1.00 97.25 218 MET A O 1
ATOM 1681 N N . SER A 1 219 ? 8.392 -2.757 -16.568 1.00 98.12 219 SER A N 1
ATOM 1682 C CA . SER A 1 219 ? 7.273 -2.100 -15.875 1.00 98.12 219 SER A CA 1
ATOM 1683 C C . SER A 1 219 ? 7.072 -2.643 -14.464 1.00 98.12 219 SER A C 1
ATOM 1685 O O . SER A 1 219 ? 6.909 -1.875 -13.524 1.00 98.12 219 SER A O 1
ATOM 1687 N N . ALA A 1 220 ? 7.140 -3.962 -14.285 1.00 97.94 220 ALA A N 1
ATOM 1688 C CA . ALA A 1 220 ? 7.060 -4.592 -12.971 1.00 97.94 220 ALA A CA 1
ATOM 1689 C C . ALA A 1 220 ? 8.179 -4.106 -12.033 1.00 97.94 220 ALA A C 1
ATOM 1691 O O . ALA A 1 220 ? 7.929 -3.841 -10.858 1.00 97.94 220 ALA A O 1
ATOM 1692 N N . ALA A 1 221 ? 9.401 -3.953 -12.552 1.00 97.06 221 ALA A N 1
ATOM 1693 C CA . ALA A 1 221 ? 10.542 -3.470 -11.783 1.00 97.06 221 ALA A CA 1
ATOM 1694 C C . ALA A 1 221 ? 10.460 -1.970 -11.450 1.00 97.06 221 ALA A C 1
ATOM 1696 O O . ALA A 1 221 ? 10.891 -1.573 -10.369 1.00 97.06 221 ALA A O 1
ATOM 1697 N N . SER A 1 222 ? 9.902 -1.130 -12.332 1.00 97.12 222 SER A N 1
ATOM 1698 C CA . SER A 1 222 ? 9.793 0.314 -12.074 1.00 97.12 222 SER A CA 1
ATOM 1699 C C . SER A 1 222 ? 8.816 0.651 -10.942 1.00 97.12 222 SER A C 1
ATOM 1701 O O . SER A 1 222 ? 9.016 1.647 -10.245 1.00 97.12 222 SER A O 1
ATOM 1703 N N . LEU A 1 223 ? 7.807 -0.197 -10.706 1.00 97.88 223 LEU A N 1
ATOM 1704 C CA . LEU A 1 223 ? 6.867 -0.060 -9.586 1.00 97.88 223 LEU A CA 1
ATOM 1705 C C . LEU A 1 223 ? 7.572 -0.132 -8.221 1.00 97.88 223 LEU A C 1
ATOM 1707 O O . LEU A 1 223 ? 7.177 0.571 -7.291 1.00 97.88 223 LEU A O 1
ATOM 1711 N N . LEU A 1 224 ? 8.659 -0.908 -8.115 1.00 97.56 224 LEU A N 1
ATOM 1712 C CA . LEU A 1 224 ? 9.373 -1.152 -6.856 1.00 97.56 224 LEU A CA 1
ATOM 1713 C C . LEU A 1 224 ? 9.912 0.133 -6.223 1.00 97.56 224 LEU A C 1
ATOM 1715 O O . LEU A 1 224 ? 9.834 0.304 -5.008 1.00 97.56 224 LEU A O 1
ATOM 1719 N N . ALA A 1 225 ? 10.436 1.051 -7.038 1.00 96.06 225 ALA A N 1
ATOM 1720 C CA . ALA A 1 225 ? 10.979 2.313 -6.549 1.00 96.06 225 ALA A CA 1
ATOM 1721 C C . ALA A 1 225 ? 9.886 3.194 -5.920 1.00 96.06 225 ALA A C 1
ATOM 1723 O O . ALA A 1 225 ? 10.087 3.743 -4.836 1.00 96.06 225 ALA A O 1
ATOM 1724 N N . GLY A 1 226 ? 8.710 3.267 -6.556 1.00 96.44 226 GLY A N 1
ATOM 1725 C CA . GLY A 1 226 ? 7.552 3.975 -6.007 1.00 96.44 226 GLY A CA 1
ATOM 1726 C C . GLY A 1 226 ? 7.086 3.362 -4.685 1.00 96.44 226 GLY A C 1
ATOM 1727 O O . GLY A 1 226 ? 6.815 4.078 -3.725 1.00 96.44 226 GLY A O 1
ATOM 1728 N N . SER A 1 227 ? 7.064 2.033 -4.592 1.00 97.56 227 SER A N 1
ATOM 1729 C CA . SER A 1 227 ? 6.635 1.325 -3.381 1.00 97.56 227 SER A CA 1
ATOM 1730 C C . SER A 1 227 ? 7.598 1.487 -2.205 1.00 97.56 227 SER A C 1
ATOM 1732 O O . SER A 1 227 ? 7.148 1.722 -1.083 1.00 97.56 227 SER A O 1
ATOM 1734 N N . VAL A 1 228 ? 8.913 1.431 -2.441 1.00 97.62 228 VAL A N 1
ATOM 1735 C CA . VAL A 1 228 ? 9.919 1.727 -1.403 1.00 97.62 228 VAL A CA 1
ATOM 1736 C C . VAL A 1 228 ? 9.788 3.174 -0.928 1.00 97.62 228 VAL A C 1
ATOM 1738 O O . VAL A 1 228 ? 9.800 3.427 0.275 1.00 97.62 228 VAL A O 1
ATOM 1741 N N . PHE A 1 229 ? 9.591 4.115 -1.854 1.00 98.00 229 PHE A N 1
ATOM 1742 C CA . PHE A 1 229 ? 9.376 5.521 -1.522 1.00 98.00 229 PHE A CA 1
ATOM 1743 C C . PHE A 1 229 ? 8.125 5.736 -0.651 1.00 98.00 229 PHE A C 1
ATOM 1745 O O . PHE A 1 229 ? 8.207 6.393 0.385 1.00 98.00 229 PHE A O 1
ATOM 1752 N N . LEU A 1 230 ? 6.984 5.132 -1.004 1.00 98.06 230 LEU A N 1
ATOM 1753 C CA . LEU A 1 230 ? 5.766 5.230 -0.190 1.00 98.06 230 LEU A CA 1
ATOM 1754 C C . LEU A 1 230 ? 5.930 4.552 1.179 1.00 98.06 230 LEU A C 1
ATOM 1756 O O . LEU A 1 230 ? 5.422 5.056 2.177 1.00 98.06 230 LEU A O 1
ATOM 1760 N N . SER A 1 231 ? 6.685 3.452 1.245 1.00 98.00 231 SER A N 1
ATOM 1761 C CA . SER A 1 231 ? 7.001 2.769 2.509 1.00 98.00 231 SER A CA 1
ATOM 1762 C C . SER A 1 231 ? 7.794 3.689 3.450 1.00 98.00 231 SER A C 1
ATOM 1764 O O . SER A 1 231 ? 7.494 3.763 4.638 1.00 98.00 231 SER A O 1
ATOM 1766 N N . ALA A 1 232 ? 8.743 4.477 2.931 1.00 97.62 232 ALA A N 1
ATOM 1767 C CA . ALA A 1 232 ? 9.402 5.531 3.711 1.00 97.62 232 ALA A CA 1
ATOM 1768 C C . ALA A 1 232 ? 8.413 6.619 4.179 1.00 97.62 232 ALA A C 1
ATOM 1770 O O . ALA A 1 232 ? 8.525 7.107 5.302 1.00 97.62 232 ALA A O 1
ATOM 1771 N N . GLY A 1 233 ? 7.412 6.947 3.355 1.00 97.38 233 GLY A N 1
ATOM 1772 C CA . GLY A 1 233 ? 6.309 7.838 3.723 1.00 97.38 233 GLY A CA 1
ATOM 1773 C C . GLY A 1 233 ? 5.497 7.335 4.921 1.00 97.38 233 GLY A C 1
ATOM 1774 O O . GLY A 1 233 ? 5.210 8.119 5.820 1.00 97.38 233 GLY A O 1
ATOM 1775 N N . PHE A 1 234 ? 5.189 6.034 4.990 1.00 96.62 234 PHE A N 1
ATOM 1776 C CA . PHE A 1 234 ? 4.525 5.431 6.156 1.00 96.62 234 PHE A CA 1
ATOM 1777 C C . PHE A 1 234 ? 5.358 5.568 7.434 1.00 96.62 234 PHE A C 1
ATOM 1779 O O . PHE A 1 234 ? 4.807 5.898 8.483 1.00 96.62 234 PHE A O 1
ATOM 1786 N N . PHE A 1 235 ? 6.680 5.373 7.353 1.00 96.56 235 PHE A N 1
ATOM 1787 C CA . PHE A 1 235 ? 7.568 5.600 8.497 1.00 96.56 235 PHE A CA 1
ATOM 1788 C C . PHE A 1 235 ? 7.565 7.063 8.937 1.00 96.56 235 PHE A C 1
ATOM 1790 O O . PHE A 1 235 ? 7.322 7.351 10.106 1.00 96.56 235 PHE A O 1
ATOM 1797 N N . ALA A 1 236 ? 7.775 7.992 8.002 1.00 96.06 236 ALA A N 1
ATOM 1798 C CA . ALA A 1 236 ? 7.790 9.420 8.301 1.00 96.06 236 ALA A CA 1
ATOM 1799 C C . ALA A 1 236 ? 6.457 9.898 8.901 1.00 96.06 236 ALA A C 1
ATOM 1801 O O . ALA A 1 236 ? 6.456 10.682 9.849 1.00 96.06 236 ALA A O 1
ATOM 1802 N N . PHE A 1 237 ? 5.329 9.408 8.380 1.00 94.12 237 PHE A N 1
ATOM 1803 C CA . PHE A 1 237 ? 4.002 9.738 8.893 1.00 94.12 237 PHE A CA 1
ATOM 1804 C C . PHE A 1 237 ? 3.762 9.120 10.276 1.00 94.12 237 PHE A C 1
ATOM 1806 O O . PHE A 1 237 ? 3.323 9.812 11.189 1.00 94.12 237 PHE A O 1
ATOM 1813 N N . GLY A 1 238 ? 4.132 7.851 10.477 1.00 91.81 238 GLY A N 1
ATOM 1814 C CA . GLY A 1 238 ? 4.016 7.174 11.772 1.00 91.81 238 GLY A CA 1
ATOM 1815 C C . GLY A 1 238 ? 4.867 7.802 12.879 1.00 91.81 238 GLY A C 1
ATOM 1816 O O . GLY A 1 238 ? 4.429 7.846 14.024 1.00 91.81 238 GLY A O 1
ATOM 1817 N N . PHE A 1 239 ? 6.043 8.345 12.547 1.00 92.94 239 PHE A N 1
ATOM 1818 C CA . PHE A 1 239 ? 6.864 9.128 13.479 1.00 92.94 239 PHE A CA 1
ATOM 1819 C C . PHE A 1 239 ? 6.359 10.565 13.698 1.00 92.94 239 PHE A C 1
ATOM 1821 O O . PHE A 1 239 ? 6.908 11.278 14.535 1.00 92.94 239 PHE A O 1
ATOM 1828 N N . GLY A 1 240 ? 5.353 11.019 12.944 1.00 91.25 240 GLY A N 1
ATOM 1829 C CA . GLY A 1 240 ? 4.872 12.400 12.985 1.00 91.25 240 GLY A CA 1
ATOM 1830 C C . GLY A 1 240 ? 5.830 13.419 12.357 1.00 91.25 240 GLY A C 1
ATOM 1831 O O . GLY A 1 240 ? 5.682 14.615 12.589 1.00 91.25 240 GLY A O 1
ATOM 1832 N N . TRP A 1 241 ? 6.814 12.982 11.560 1.00 94.75 241 TRP A N 1
ATOM 1833 C CA . TRP A 1 241 ? 7.717 13.883 10.825 1.00 94.75 241 TRP A CA 1
ATOM 1834 C C . TRP A 1 241 ? 7.011 14.618 9.688 1.00 94.75 241 TRP A C 1
ATOM 1836 O O . TRP A 1 241 ? 7.449 15.687 9.266 1.00 94.75 241 TRP A O 1
ATOM 1846 N N . ILE A 1 242 ? 5.934 14.028 9.174 1.00 94.75 242 ILE A N 1
ATOM 1847 C CA . ILE A 1 242 ? 5.094 14.601 8.129 1.00 94.75 242 ILE A CA 1
ATOM 1848 C C . ILE A 1 242 ? 3.621 14.494 8.541 1.00 94.75 242 ILE A C 1
ATOM 1850 O O . ILE A 1 242 ? 3.239 13.537 9.210 1.00 94.75 242 ILE A O 1
ATOM 1854 N N . GLY A 1 243 ? 2.800 15.471 8.148 1.00 90.31 243 GLY A N 1
ATOM 1855 C CA . GLY A 1 243 ? 1.347 15.433 8.335 1.00 90.31 243 GLY A CA 1
ATOM 1856 C C . GLY A 1 243 ? 0.628 14.715 7.190 1.00 90.31 243 GLY A C 1
ATOM 1857 O O . GLY A 1 243 ? 1.257 14.263 6.225 1.00 90.31 243 GLY A O 1
ATOM 1858 N N . LEU A 1 244 ? -0.705 14.641 7.265 1.00 88.69 244 LEU A N 1
ATOM 1859 C CA . LEU A 1 244 ? -1.517 14.002 6.227 1.00 88.69 244 LEU A CA 1
ATOM 1860 C C . LEU A 1 244 ? -1.322 14.639 4.837 1.00 88.69 244 LEU A C 1
ATOM 1862 O O . LEU A 1 244 ? -1.133 13.880 3.884 1.00 88.69 244 LEU A O 1
ATOM 1866 N N . PRO A 1 245 ? -1.290 15.980 4.664 1.00 91.00 245 PRO A N 1
ATOM 1867 C CA . PRO A 1 245 ? -1.092 16.577 3.340 1.00 91.00 245 PRO A CA 1
ATOM 1868 C C . PRO A 1 245 ? 0.225 16.149 2.680 1.00 91.00 245 PRO A C 1
ATOM 1870 O O . PRO A 1 245 ? 0.265 15.844 1.488 1.00 91.00 245 PRO A O 1
ATOM 1873 N N . GLN A 1 246 ? 1.309 16.073 3.453 1.00 95.00 246 GLN A N 1
ATOM 1874 C CA . GLN A 1 246 ? 2.603 15.605 2.964 1.00 95.00 246 GLN A CA 1
ATOM 1875 C C . GLN A 1 246 ? 2.579 14.102 2.669 1.00 95.00 246 GLN A C 1
ATOM 1877 O O . GLN A 1 246 ? 3.124 13.677 1.655 1.00 95.00 246 GLN A O 1
ATOM 1882 N N . PHE A 1 247 ? 1.921 13.290 3.499 1.00 94.56 247 PHE A N 1
ATOM 1883 C CA . PHE A 1 247 ? 1.743 11.868 3.208 1.00 94.56 247 PHE A CA 1
ATOM 1884 C C . PHE A 1 247 ? 0.949 11.645 1.907 1.00 94.56 247 PHE A C 1
ATOM 1886 O O . PHE A 1 247 ? 1.332 10.818 1.080 1.00 94.56 247 PHE A O 1
ATOM 1893 N N . LEU A 1 248 ? -0.091 12.448 1.655 1.00 94.19 248 LEU A N 1
ATOM 1894 C CA . LEU A 1 248 ? -0.820 12.448 0.383 1.00 94.19 248 LEU A CA 1
ATOM 1895 C C . LEU A 1 248 ? 0.073 12.855 -0.796 1.00 94.19 248 LEU A C 1
ATOM 1897 O O . LEU A 1 248 ? -0.072 12.301 -1.882 1.00 94.19 248 LEU A O 1
ATOM 1901 N N . LEU A 1 249 ? 1.037 13.759 -0.599 1.00 96.81 249 LEU A N 1
ATOM 1902 C CA . LEU A 1 249 ? 2.045 14.065 -1.616 1.00 96.81 249 LEU A CA 1
ATOM 1903 C C . LEU A 1 249 ? 2.977 12.870 -1.875 1.00 96.81 249 LEU A C 1
ATOM 1905 O O . LEU A 1 249 ? 3.251 12.569 -3.037 1.00 96.81 249 LEU A O 1
ATOM 1909 N N . PHE A 1 250 ? 3.417 12.147 -0.836 1.00 97.62 250 PHE A N 1
ATOM 1910 C CA . PHE A 1 250 ? 4.161 10.890 -1.011 1.00 97.62 250 PHE A CA 1
ATOM 1911 C C . PHE A 1 250 ? 3.344 9.883 -1.833 1.00 97.62 250 PHE A C 1
ATOM 1913 O O . PHE A 1 250 ? 3.863 9.270 -2.770 1.00 97.62 250 PHE A O 1
ATOM 1920 N N . PHE A 1 251 ? 2.047 9.776 -1.539 1.00 96.75 251 PHE A N 1
ATOM 1921 C CA . PHE A 1 251 ? 1.105 8.983 -2.320 1.00 96.75 251 PHE A CA 1
ATOM 1922 C C . PHE A 1 251 ? 0.874 9.547 -3.736 1.00 96.75 251 PHE A C 1
ATOM 1924 O O . PHE A 1 251 ? 0.655 8.792 -4.666 1.00 96.75 251 PHE A O 1
ATOM 1931 N N . GLY A 1 252 ? 0.975 10.844 -3.996 1.00 97.62 252 GLY A N 1
ATOM 1932 C CA . GLY A 1 252 ? 0.966 11.353 -5.372 1.00 97.62 252 GLY A CA 1
ATOM 1933 C C . GLY A 1 252 ? 2.222 10.922 -6.137 1.00 97.62 252 GLY A C 1
ATOM 1934 O O . GLY A 1 252 ? 2.156 10.340 -7.221 1.00 97.62 252 GLY A O 1
ATOM 1935 N N . ILE A 1 253 ? 3.388 11.152 -5.532 1.00 97.88 253 ILE A N 1
ATOM 1936 C CA . ILE A 1 253 ? 4.698 10.902 -6.142 1.00 97.88 253 ILE A CA 1
ATOM 1937 C C . ILE A 1 253 ? 4.915 9.410 -6.422 1.00 97.88 253 ILE A C 1
ATOM 1939 O O . ILE A 1 253 ? 5.479 9.080 -7.465 1.00 97.88 253 ILE A O 1
ATOM 1943 N N . HIS A 1 254 ? 4.440 8.498 -5.564 1.00 97.38 254 HIS A N 1
ATOM 1944 C CA . HIS A 1 254 ? 4.637 7.059 -5.789 1.00 97.38 254 HIS A CA 1
ATOM 1945 C C . HIS A 1 254 ? 3.981 6.535 -7.079 1.00 97.38 254 HIS A C 1
ATOM 1947 O O . HIS A 1 254 ? 4.459 5.543 -7.623 1.00 97.38 254 HIS A O 1
ATOM 1953 N N . TRP A 1 255 ? 2.936 7.200 -7.592 1.00 96.81 255 TRP A N 1
ATOM 1954 C CA . TRP A 1 255 ? 2.315 6.869 -8.881 1.00 96.81 255 TRP A CA 1
ATOM 1955 C C . TRP A 1 255 ? 3.114 7.415 -10.067 1.00 96.81 255 TRP A C 1
ATOM 1957 O O . TRP A 1 255 ? 3.189 6.778 -11.117 1.00 96.81 255 TRP A O 1
ATOM 1967 N N . VAL A 1 256 ? 3.726 8.589 -9.898 1.00 97.69 256 VAL A N 1
ATOM 1968 C CA . VAL A 1 256 ? 4.511 9.268 -10.940 1.00 97.69 256 VAL A CA 1
ATOM 1969 C C . VAL A 1 256 ? 5.887 8.622 -11.108 1.00 97.69 256 VAL A C 1
ATOM 1971 O O . VAL A 1 256 ? 6.380 8.486 -12.229 1.00 97.69 256 VAL A O 1
ATOM 1974 N N . LEU A 1 257 ? 6.507 8.184 -10.008 1.00 97.19 257 LEU A N 1
ATOM 1975 C CA . LEU A 1 257 ? 7.873 7.661 -9.999 1.00 97.19 257 LEU A CA 1
ATOM 1976 C C . LEU A 1 257 ? 8.084 6.486 -10.983 1.00 97.19 257 LEU A C 1
ATOM 1978 O O . LEU A 1 257 ? 9.028 6.554 -11.775 1.00 97.19 257 LEU A O 1
ATOM 1982 N N . PRO A 1 258 ? 7.213 5.455 -11.036 1.00 96.94 258 PRO A N 1
ATOM 1983 C CA . PRO A 1 258 ? 7.352 4.352 -11.985 1.00 96.94 258 PRO A CA 1
ATOM 1984 C C . PRO A 1 258 ? 7.283 4.807 -13.445 1.00 96.94 258 PRO A C 1
ATOM 1986 O O . PRO A 1 258 ? 8.009 4.275 -14.282 1.00 96.94 258 PRO A O 1
ATOM 1989 N N . ILE A 1 259 ? 6.461 5.815 -13.759 1.00 97.56 259 ILE A N 1
ATOM 1990 C CA . ILE A 1 259 ? 6.327 6.368 -15.115 1.00 97.56 259 ILE A CA 1
ATOM 1991 C C . ILE A 1 259 ? 7.627 7.068 -15.521 1.00 97.56 259 ILE A C 1
ATOM 1993 O O . ILE A 1 259 ? 8.173 6.792 -16.590 1.00 97.56 259 ILE A O 1
ATOM 1997 N N . VAL A 1 260 ? 8.172 7.914 -14.643 1.00 97.50 260 VAL A N 1
ATOM 1998 C CA . VAL A 1 260 ? 9.467 8.582 -14.861 1.00 97.50 260 VAL A CA 1
ATOM 1999 C C . VAL A 1 260 ? 10.578 7.550 -15.071 1.00 97.50 260 VAL A C 1
ATOM 2001 O O . VAL A 1 260 ? 11.390 7.681 -15.989 1.00 97.50 260 VAL A O 1
ATOM 2004 N N . TYR A 1 261 ? 10.585 6.481 -14.272 1.00 96.94 261 TYR A N 1
ATOM 2005 C CA . TYR A 1 261 ? 11.554 5.392 -14.397 1.00 96.94 261 TYR A CA 1
ATOM 2006 C C . TYR A 1 261 ? 11.417 4.643 -15.721 1.00 96.94 261 TYR A C 1
ATOM 2008 O O . TYR A 1 261 ? 12.434 4.282 -16.307 1.00 96.94 261 TYR A O 1
ATOM 2016 N N . LEU A 1 262 ? 10.197 4.434 -16.221 1.00 97.31 262 LEU A N 1
ATOM 2017 C CA . LEU A 1 262 ? 9.968 3.809 -17.523 1.00 97.31 262 LEU A CA 1
ATOM 2018 C C . LEU A 1 262 ? 10.478 4.684 -18.669 1.00 97.31 262 LEU A C 1
ATOM 2020 O O . LEU A 1 262 ? 11.165 4.178 -19.558 1.00 97.31 262 LEU A O 1
ATOM 2024 N N . VAL A 1 263 ? 10.198 5.990 -18.634 1.00 97.31 263 VAL A N 1
ATOM 2025 C CA . VAL A 1 263 ? 10.661 6.941 -19.657 1.00 97.31 263 VAL A CA 1
ATOM 2026 C C . VAL A 1 263 ? 12.189 6.979 -19.695 1.00 97.31 263 VAL A C 1
ATOM 2028 O O . VAL A 1 263 ? 12.785 6.707 -20.737 1.00 97.31 263 VAL A O 1
ATOM 2031 N N . ILE A 1 264 ? 12.836 7.236 -18.554 1.00 96.62 264 ILE A N 1
ATOM 2032 C CA . ILE A 1 264 ? 14.303 7.311 -18.469 1.00 96.62 264 ILE A CA 1
ATOM 2033 C C . ILE A 1 264 ? 14.937 5.941 -18.738 1.00 96.62 264 ILE A C 1
ATOM 2035 O O . ILE A 1 264 ? 15.937 5.840 -19.443 1.00 96.62 264 ILE A O 1
ATOM 2039 N N . GLY A 1 265 ? 14.360 4.866 -18.204 1.00 95.31 265 GLY A N 1
ATOM 2040 C CA . GLY A 1 265 ? 14.857 3.508 -18.396 1.00 95.31 265 GLY A CA 1
ATOM 2041 C C . GLY A 1 265 ? 14.825 3.073 -19.862 1.00 95.31 265 GLY A C 1
ATOM 2042 O O . GLY A 1 265 ? 15.702 2.339 -20.308 1.00 95.31 265 GLY A O 1
ATOM 2043 N N . THR A 1 266 ? 13.865 3.564 -20.647 1.00 96.56 266 THR A N 1
ATOM 2044 C CA . THR A 1 266 ? 13.765 3.196 -22.065 1.00 96.56 266 THR A CA 1
ATOM 2045 C C . THR A 1 266 ? 14.892 3.821 -22.888 1.00 96.56 266 THR A C 1
ATOM 2047 O O . THR A 1 266 ? 15.424 3.175 -23.788 1.00 96.56 266 THR A O 1
ATOM 2050 N N . THR A 1 267 ? 15.328 5.044 -22.564 1.00 94.94 267 THR A N 1
ATOM 2051 C CA . THR A 1 267 ? 16.385 5.739 -23.327 1.00 94.94 267 THR A CA 1
ATOM 2052 C C . THR A 1 267 ? 17.772 5.117 -23.152 1.00 94.94 267 THR A C 1
ATOM 2054 O O . THR A 1 267 ? 18.649 5.310 -23.996 1.00 94.94 267 THR A O 1
ATOM 2057 N N . VAL A 1 268 ? 17.973 4.337 -22.086 1.00 93.56 268 VAL A N 1
ATOM 2058 C CA . VAL A 1 268 ? 19.236 3.644 -21.786 1.00 93.56 268 VAL A CA 1
ATOM 2059 C C . VAL A 1 268 ? 19.275 2.198 -22.291 1.00 93.56 268 VAL A C 1
ATOM 2061 O O . VAL A 1 268 ? 20.299 1.532 -22.132 1.00 93.56 268 VAL A O 1
ATOM 2064 N N . LEU A 1 269 ? 18.193 1.703 -22.904 1.00 94.19 269 LEU A N 1
ATOM 2065 C CA . LEU A 1 269 ? 18.162 0.378 -23.524 1.00 94.19 269 LEU A CA 1
ATOM 2066 C C . LEU A 1 269 ? 19.104 0.304 -24.736 1.00 94.19 269 LEU A C 1
ATOM 2068 O O . LEU A 1 269 ? 19.386 1.324 -25.377 1.00 94.19 269 LEU A O 1
ATOM 2072 N N . PRO A 1 270 ? 19.600 -0.895 -25.079 1.00 92.50 270 PRO A N 1
ATOM 2073 C CA . PRO A 1 270 ? 20.454 -1.050 -26.244 1.00 92.50 270 PRO A CA 1
ATOM 2074 C C . PRO A 1 270 ? 19.689 -0.755 -27.540 1.00 92.50 270 PRO A C 1
ATOM 2076 O O . PRO A 1 270 ? 18.491 -1.046 -27.618 1.00 92.50 270 PRO A O 1
ATOM 2079 N N . PRO A 1 271 ? 20.361 -0.201 -28.564 1.00 91.44 271 PRO A N 1
ATOM 2080 C CA . PRO A 1 271 ? 19.775 -0.067 -29.888 1.00 91.44 271 PRO A CA 1
ATOM 2081 C C . PRO A 1 271 ? 19.354 -1.429 -30.437 1.00 91.44 271 PRO A C 1
ATOM 2083 O O . PRO A 1 271 ? 20.011 -2.445 -30.184 1.00 91.44 271 PRO A O 1
ATOM 2086 N N . ARG A 1 272 ? 18.269 -1.449 -31.207 1.00 89.25 272 ARG A N 1
ATOM 2087 C CA . ARG A 1 272 ? 17.837 -2.645 -31.922 1.00 89.25 272 ARG A CA 1
ATOM 2088 C C . ARG A 1 272 ? 18.945 -3.061 -32.897 1.00 89.25 272 ARG A C 1
ATOM 2090 O O . ARG A 1 272 ? 19.408 -2.216 -33.664 1.00 89.25 272 ARG A O 1
ATOM 2097 N N . PRO A 1 273 ? 19.386 -4.334 -32.892 1.00 83.81 273 PRO A N 1
ATOM 2098 C CA . PRO A 1 273 ? 20.369 -4.786 -33.863 1.00 83.81 273 PRO A CA 1
ATOM 2099 C C . PRO A 1 273 ? 19.799 -4.569 -35.263 1.00 83.81 273 PRO A C 1
ATOM 2101 O O . PRO A 1 273 ? 18.695 -5.029 -35.571 1.00 83.81 273 PRO A O 1
ATOM 2104 N N . MET A 1 274 ? 20.543 -3.846 -36.098 1.00 76.56 274 MET A N 1
ATOM 2105 C CA . MET A 1 274 ? 20.193 -3.684 -37.500 1.00 76.56 274 MET A CA 1
ATOM 2106 C C . MET A 1 274 ? 20.179 -5.089 -38.100 1.00 76.56 274 MET A C 1
ATOM 2108 O O . MET A 1 274 ? 21.203 -5.777 -38.099 1.00 76.56 274 MET A O 1
ATOM 2112 N N . LYS A 1 275 ? 19.012 -5.563 -38.553 1.00 71.94 275 LYS A N 1
ATOM 2113 C CA . LYS A 1 275 ? 18.981 -6.758 -39.394 1.00 71.94 275 LYS A CA 1
ATOM 2114 C C . LYS A 1 275 ? 19.786 -6.382 -40.630 1.00 71.94 275 LYS A C 1
ATOM 2116 O O . LYS A 1 275 ? 19.320 -5.555 -41.409 1.00 71.94 275 LYS A O 1
ATOM 2121 N N . ILE A 1 276 ? 20.997 -6.928 -40.769 1.00 61.06 276 ILE A N 1
ATOM 2122 C CA . ILE A 1 276 ? 21.724 -6.885 -42.037 1.00 61.06 276 ILE A CA 1
ATOM 2123 C C . ILE A 1 276 ? 20.732 -7.446 -43.043 1.00 61.06 276 ILE A C 1
ATOM 2125 O O . ILE A 1 276 ? 20.297 -8.591 -42.898 1.00 61.06 276 ILE A O 1
ATOM 2129 N N . ALA A 1 277 ? 20.271 -6.594 -43.955 1.00 60.62 277 ALA A N 1
ATOM 2130 C CA . ALA A 1 277 ? 19.356 -7.005 -44.995 1.00 60.62 277 ALA A CA 1
ATOM 2131 C C . ALA A 1 277 ? 20.010 -8.200 -45.691 1.00 60.62 277 ALA A C 1
ATOM 2133 O O . ALA A 1 277 ? 21.080 -8.059 -46.284 1.00 60.62 277 ALA A O 1
ATOM 2134 N N . GLY A 1 278 ? 19.407 -9.386 -45.556 1.00 58.69 278 GLY A N 1
ATOM 2135 C CA . GLY A 1 278 ? 19.714 -10.483 -46.463 1.00 58.69 278 GLY A CA 1
ATOM 2136 C C . GLY A 1 278 ? 19.591 -9.924 -47.874 1.00 58.69 278 GLY A C 1
ATOM 2137 O O . GLY A 1 278 ? 18.664 -9.142 -48.100 1.00 58.69 278 GLY A O 1
ATOM 2138 N N . SER A 1 279 ? 20.583 -10.232 -48.721 1.00 58.44 279 SER A N 1
ATOM 2139 C CA . SER A 1 279 ? 20.771 -9.722 -50.084 1.00 58.44 279 SER A CA 1
ATOM 2140 C C . SER A 1 279 ? 19.510 -9.078 -50.621 1.00 58.44 279 SER A C 1
ATOM 2142 O O . SER A 1 279 ? 18.518 -9.773 -50.838 1.00 58.44 279 SER A O 1
ATOM 2144 N N . ASN A 1 280 ? 19.547 -7.749 -50.743 1.00 63.09 280 ASN A N 1
ATOM 2145 C CA . ASN A 1 280 ? 18.458 -6.966 -51.303 1.00 63.09 280 ASN A CA 1
ATOM 2146 C C . ASN A 1 280 ? 17.845 -7.748 -52.485 1.00 63.09 280 ASN A C 1
ATOM 2148 O O . ASN A 1 280 ? 18.576 -8.024 -53.436 1.00 63.09 280 ASN A O 1
ATOM 2152 N N . PRO A 1 281 ? 16.553 -8.123 -52.441 1.00 66.25 281 PRO A N 1
ATOM 2153 C CA . PRO A 1 281 ? 15.926 -8.914 -53.502 1.00 66.25 281 PRO A CA 1
ATOM 2154 C C . PRO A 1 281 ? 15.856 -8.155 -54.837 1.00 66.25 281 PRO A C 1
ATOM 2156 O O . PRO A 1 281 ? 15.523 -8.739 -55.862 1.00 66.25 281 PRO A O 1
ATOM 2159 N N . PHE A 1 282 ? 16.182 -6.859 -54.822 1.00 69.69 282 PHE A N 1
ATOM 2160 C CA . PHE A 1 282 ? 16.312 -5.989 -55.985 1.00 69.69 282 PHE A CA 1
ATOM 2161 C C . PHE A 1 282 ? 17.762 -5.776 -56.437 1.00 69.69 282 PHE A C 1
ATOM 2163 O O . PHE A 1 282 ? 17.981 -5.055 -57.405 1.00 69.69 282 PHE A O 1
ATOM 2170 N N . ILE A 1 283 ? 18.757 -6.372 -55.769 1.00 65.19 283 ILE A N 1
ATOM 2171 C CA . ILE A 1 283 ? 20.069 -6.563 -56.391 1.00 65.19 283 ILE A CA 1
ATOM 2172 C C . ILE A 1 283 ? 19.912 -7.818 -57.250 1.00 65.19 283 ILE A C 1
ATOM 2174 O O . ILE A 1 283 ? 19.787 -8.905 -56.678 1.00 65.19 283 ILE A O 1
ATOM 2178 N N . PRO A 1 284 ? 19.861 -7.705 -58.593 1.00 60.59 284 PRO A N 1
ATOM 2179 C CA . PRO A 1 284 ? 19.911 -8.889 -59.429 1.00 60.59 284 PRO A CA 1
ATOM 2180 C C . PRO A 1 284 ? 21.154 -9.667 -59.016 1.00 60.59 284 PRO A C 1
ATOM 2182 O O . PRO A 1 284 ? 22.245 -9.097 -58.952 1.00 60.59 284 PRO A O 1
ATOM 2185 N N . LEU A 1 285 ? 20.970 -10.947 -58.682 1.00 62.56 285 LEU A N 1
ATOM 2186 C CA . LEU A 1 285 ? 22.073 -11.894 -58.617 1.00 62.56 285 LEU A CA 1
ATOM 2187 C C . LEU A 1 285 ? 22.857 -11.669 -59.903 1.00 62.56 285 LEU A C 1
ATOM 2189 O O . LEU A 1 285 ? 22.319 -11.909 -60.986 1.00 62.56 285 LEU A O 1
ATOM 2193 N N . SER A 1 286 ? 24.068 -11.127 -59.798 1.00 60.41 286 SER A N 1
ATOM 2194 C CA . SER A 1 286 ? 25.003 -11.139 -60.905 1.00 60.41 286 SER A CA 1
ATOM 2195 C C . SER A 1 286 ? 25.097 -12.602 -61.305 1.00 60.41 286 SER A C 1
ATOM 2197 O O . SER A 1 286 ? 25.628 -13.428 -60.559 1.00 60.41 286 SER A O 1
ATOM 2199 N N . LEU A 1 287 ? 24.449 -12.942 -62.425 1.00 54.38 287 LEU A N 1
ATOM 2200 C CA . LEU A 1 287 ? 24.587 -14.251 -63.035 1.00 54.38 287 LEU A CA 1
ATOM 2201 C C . LEU A 1 287 ? 26.093 -14.487 -63.145 1.00 54.38 287 LEU A C 1
ATOM 2203 O O . LEU A 1 287 ? 26.797 -13.543 -63.518 1.00 54.38 287 LEU A O 1
ATOM 2207 N N . PRO A 1 288 ? 26.593 -15.672 -62.756 1.00 52.41 288 PRO A N 1
ATOM 2208 C CA . PRO A 1 288 ? 28.010 -15.962 -62.855 1.00 52.41 288 PRO A CA 1
ATOM 2209 C C . PRO A 1 288 ? 28.438 -15.606 -64.269 1.00 52.41 288 PRO A C 1
ATOM 2211 O O . PRO A 1 288 ? 27.887 -16.134 -65.236 1.00 52.41 288 PRO A O 1
ATOM 2214 N N . GLU A 1 289 ? 29.344 -14.635 -64.347 1.00 55.25 289 GLU A N 1
ATOM 2215 C CA . GLU A 1 289 ? 29.966 -14.199 -65.578 1.00 55.25 289 GLU A CA 1
ATOM 2216 C C . GLU A 1 289 ? 30.443 -15.459 -66.287 1.00 55.25 289 GLU A C 1
ATOM 2218 O O . GLU A 1 289 ? 31.291 -16.204 -65.786 1.00 55.25 289 GLU A O 1
ATOM 2223 N N . SER A 1 290 ? 29.754 -15.781 -67.378 1.00 51.62 290 SER A N 1
ATOM 2224 C CA . SER A 1 290 ? 30.038 -16.948 -68.186 1.00 51.62 290 SER A CA 1
ATOM 2225 C C . SER A 1 290 ? 31.516 -16.915 -68.544 1.00 51.62 290 SER A C 1
ATOM 2227 O O . SER A 1 290 ? 32.004 -15.920 -69.081 1.00 51.62 290 SER A O 1
ATOM 2229 N N . ALA A 1 291 ? 32.198 -18.009 -68.214 1.00 49.44 291 ALA A N 1
ATOM 2230 C CA . ALA A 1 291 ? 33.578 -18.300 -68.564 1.00 49.44 291 ALA A CA 1
ATOM 2231 C C . ALA A 1 291 ? 33.913 -17.888 -70.018 1.00 49.44 291 ALA A C 1
ATOM 2233 O O . ALA A 1 291 ? 33.038 -17.910 -70.889 1.00 49.44 291 ALA A O 1
ATOM 2234 N N . PRO A 1 292 ? 35.175 -17.506 -70.280 1.00 53.09 292 PRO A N 1
ATOM 2235 C CA . PRO A 1 292 ? 35.545 -16.636 -71.387 1.00 53.09 292 PRO A CA 1
ATOM 2236 C C . PRO A 1 292 ? 35.240 -17.256 -72.748 1.00 53.09 292 PRO A C 1
ATOM 2238 O O . PRO A 1 292 ? 35.594 -18.401 -73.036 1.00 53.09 292 PRO A O 1
ATOM 2241 N N . ALA A 1 293 ? 34.612 -16.441 -73.594 1.00 50.62 293 ALA A N 1
ATOM 2242 C CA . ALA A 1 293 ? 34.434 -16.713 -75.004 1.00 50.62 293 ALA A CA 1
ATOM 2243 C C . ALA A 1 293 ? 35.794 -16.904 -75.690 1.00 50.62 293 ALA A C 1
ATOM 2245 O O . ALA A 1 293 ? 36.756 -16.164 -75.480 1.00 50.62 293 ALA A O 1
ATOM 2246 N N . VAL A 1 294 ? 35.819 -17.942 -76.516 1.00 51.94 294 VAL A N 1
ATOM 2247 C CA . VAL A 1 294 ? 36.883 -18.351 -77.423 1.00 51.94 294 VAL A CA 1
ATOM 2248 C C . VAL A 1 294 ? 37.429 -17.164 -78.225 1.00 51.94 294 VAL A C 1
ATOM 2250 O O . VAL A 1 294 ? 36.684 -16.351 -78.767 1.00 51.94 294 VAL A O 1
ATOM 2253 N N . ALA A 1 295 ? 38.756 -17.105 -78.297 1.00 49.84 295 ALA A N 1
ATOM 2254 C CA . ALA A 1 295 ? 39.539 -16.138 -79.048 1.00 49.84 295 ALA A CA 1
ATOM 2255 C C . ALA A 1 295 ? 39.277 -16.182 -80.564 1.00 49.84 295 ALA A C 1
ATOM 2257 O O . ALA A 1 295 ? 39.273 -17.266 -81.143 1.00 49.84 295 ALA A O 1
ATOM 2258 N N . ALA A 1 296 ? 39.173 -15.001 -81.191 1.00 42.62 296 ALA A N 1
ATOM 2259 C CA . ALA A 1 296 ? 39.826 -14.585 -82.450 1.00 42.62 296 ALA A CA 1
ATOM 2260 C C . ALA A 1 296 ? 39.250 -13.224 -82.927 1.00 42.62 296 ALA A C 1
ATOM 2262 O O . ALA A 1 296 ? 38.141 -12.869 -82.541 1.00 42.62 296 ALA A O 1
ATOM 2263 N N . PRO A 1 297 ? 39.900 -12.508 -83.862 1.00 49.94 297 PRO A N 1
ATOM 2264 C CA . PRO A 1 297 ? 41.241 -11.945 -83.789 1.00 49.94 297 PRO A CA 1
ATOM 2265 C C . PRO A 1 297 ? 41.230 -10.411 -83.994 1.00 49.94 297 PRO A C 1
ATOM 2267 O O . PRO A 1 297 ? 40.213 -9.791 -84.292 1.00 49.94 297 PRO A O 1
ATOM 2270 N N . SER A 1 298 ? 42.415 -9.820 -83.830 1.00 45.09 298 SER A N 1
ATOM 2271 C CA . SER A 1 298 ? 42.742 -8.400 -84.005 1.00 45.09 298 SER A CA 1
ATOM 2272 C C . SER A 1 298 ? 42.166 -7.752 -85.269 1.00 45.09 298 SER A C 1
ATOM 2274 O O . SER A 1 298 ? 42.414 -8.210 -86.381 1.00 45.09 298 SER A O 1
ATOM 2276 N N . GLY A 1 299 ? 41.530 -6.596 -85.085 1.00 41.53 299 GLY A N 1
ATOM 2277 C CA . GLY A 1 299 ? 41.219 -5.630 -86.133 1.00 41.53 299 GLY A CA 1
ATOM 2278 C C . GLY A 1 299 ? 41.045 -4.254 -85.502 1.00 41.53 299 GLY A C 1
ATOM 2279 O O . GLY A 1 299 ? 40.073 -4.008 -84.799 1.00 41.53 299 GLY A O 1
ATOM 2280 N N . ALA A 1 300 ? 42.048 -3.403 -85.688 1.00 41.12 300 ALA A N 1
ATOM 2281 C CA . ALA A 1 300 ? 42.157 -2.065 -85.128 1.00 41.12 300 ALA A CA 1
ATOM 2282 C C . ALA A 1 300 ? 41.011 -1.132 -85.554 1.00 41.12 300 ALA A C 1
ATOM 2284 O O . ALA A 1 300 ? 40.576 -1.189 -86.699 1.00 41.12 300 ALA A O 1
ATOM 2285 N N . LEU A 1 301 ? 40.623 -0.210 -84.666 1.00 43.53 301 LEU A N 1
ATOM 2286 C CA . LEU A 1 301 ? 40.603 1.235 -84.934 1.00 43.53 301 LEU A CA 1
ATOM 2287 C C . LEU A 1 301 ? 40.281 2.002 -83.642 1.00 43.53 301 LEU A C 1
ATOM 2289 O O . LEU A 1 301 ? 39.284 1.755 -82.971 1.00 43.53 301 LEU A O 1
ATOM 2293 N N . ALA A 1 302 ? 41.187 2.912 -83.298 1.00 45.69 302 ALA A N 1
ATOM 2294 C CA . ALA A 1 302 ? 41.071 3.872 -82.212 1.00 45.69 302 ALA A CA 1
ATOM 2295 C C . ALA A 1 302 ? 40.087 4.998 -82.567 1.00 45.69 302 ALA A C 1
ATOM 2297 O O . ALA A 1 302 ? 40.004 5.364 -83.738 1.00 45.69 302 ALA A O 1
ATOM 2298 N N . LEU A 1 303 ? 39.433 5.582 -81.556 1.00 42.12 303 LEU A N 1
ATOM 2299 C CA . LEU A 1 303 ? 39.254 7.032 -81.376 1.00 42.12 303 LEU A CA 1
ATOM 2300 C C . LEU A 1 303 ? 38.625 7.332 -79.997 1.00 42.12 303 LEU A C 1
ATOM 2302 O O . LEU A 1 303 ? 37.818 6.565 -79.479 1.00 42.12 303 LEU A O 1
ATOM 2306 N N . GLU A 1 304 ? 39.099 8.425 -79.405 1.00 40.22 304 GLU A N 1
ATOM 2307 C CA . GLU A 1 304 ? 38.962 8.897 -78.018 1.00 40.22 304 GLU A CA 1
ATOM 2308 C C . GLU A 1 304 ? 37.578 9.488 -77.610 1.00 40.22 304 GLU A C 1
ATOM 2310 O O . GLU A 1 304 ? 36.744 9.743 -78.479 1.00 40.22 304 GLU A O 1
ATOM 2315 N N . PRO A 1 305 ? 37.341 9.726 -76.290 1.00 61.06 305 PRO A N 1
ATOM 2316 C CA . PRO A 1 305 ? 36.112 10.290 -75.675 1.00 61.06 305 PRO A CA 1
ATOM 2317 C C . PRO A 1 305 ? 36.143 11.855 -75.705 1.00 61.06 305 PRO A C 1
ATOM 2319 O O . PRO A 1 305 ? 37.068 12.363 -76.338 1.00 61.06 305 PRO A O 1
ATOM 2322 N N . PRO A 1 306 ? 35.260 12.686 -75.063 1.00 54.38 306 PRO A N 1
ATOM 2323 C CA . PRO A 1 306 ? 34.368 12.446 -73.907 1.00 54.38 306 PRO A CA 1
ATOM 2324 C C . PRO A 1 306 ? 33.018 13.234 -73.865 1.00 54.38 306 PRO A C 1
ATOM 2326 O O . PRO A 1 306 ? 32.651 13.953 -74.786 1.00 54.38 306 PRO A O 1
ATOM 2329 N N . SER A 1 307 ? 32.358 13.171 -72.695 1.00 40.28 307 SER A N 1
ATOM 2330 C CA . SER A 1 307 ? 31.516 14.221 -72.070 1.00 40.28 307 SER A CA 1
ATOM 2331 C C . SER A 1 307 ? 29.988 14.268 -72.272 1.00 40.28 307 SER A C 1
ATOM 2333 O O . SER A 1 307 ? 29.451 13.950 -73.323 1.00 40.28 307 SER A O 1
ATOM 2335 N N . ALA A 1 308 ? 29.359 14.809 -71.210 1.00 43.66 308 ALA A N 1
ATOM 2336 C CA . ALA A 1 308 ? 27.952 15.182 -70.957 1.00 43.66 308 ALA A CA 1
ATOM 2337 C C . ALA A 1 308 ? 27.043 14.034 -70.458 1.00 43.66 308 ALA A C 1
ATOM 2339 O O . ALA A 1 308 ? 26.759 13.098 -71.189 1.00 43.66 308 ALA A O 1
ATOM 2340 N N . LEU A 1 309 ? 26.645 13.933 -69.179 1.00 46.91 309 LEU A N 1
ATOM 2341 C CA . LEU A 1 309 ? 25.975 14.873 -68.252 1.00 46.91 309 LEU A CA 1
ATOM 2342 C C . LEU A 1 309 ? 24.550 15.266 -68.693 1.00 46.91 309 LEU A C 1
ATOM 2344 O O . LEU A 1 309 ? 24.419 16.145 -69.537 1.00 46.91 309 LEU A O 1
ATOM 2348 N N . ALA A 1 310 ? 23.523 14.656 -68.072 1.00 52.09 310 ALA A N 1
ATOM 2349 C CA . ALA A 1 310 ? 22.171 15.190 -67.764 1.00 52.09 310 ALA A CA 1
ATOM 2350 C C . ALA A 1 310 ? 21.174 14.038 -67.453 1.00 52.09 310 ALA A C 1
ATOM 2352 O O . ALA A 1 310 ? 21.426 12.913 -67.880 1.00 52.09 310 ALA A O 1
ATOM 2353 N N . PRO A 1 311 ? 19.981 14.280 -66.864 1.00 60.00 311 PRO A N 1
ATOM 2354 C CA . PRO A 1 311 ? 19.602 15.291 -65.868 1.00 60.00 311 PRO A CA 1
ATOM 2355 C C . PRO A 1 311 ? 18.821 14.694 -64.665 1.00 60.00 311 PRO A C 1
ATOM 2357 O O . PRO A 1 311 ? 18.237 13.615 -64.736 1.00 60.00 311 PRO A O 1
ATOM 2360 N N . ALA A 1 312 ? 18.750 15.447 -63.564 1.00 52.09 312 ALA A N 1
ATOM 2361 C CA . ALA A 1 312 ? 17.779 15.241 -62.484 1.00 52.09 312 ALA A CA 1
ATOM 2362 C C . ALA A 1 312 ? 16.488 16.048 -62.757 1.00 52.09 312 ALA A C 1
ATOM 2364 O O . ALA A 1 312 ? 16.592 17.167 -63.266 1.00 52.09 312 ALA A O 1
ATOM 2365 N N . PRO A 1 313 ? 15.287 15.550 -62.406 1.00 68.88 313 PRO A N 1
ATOM 2366 C CA . PRO A 1 313 ? 14.063 16.350 -62.425 1.00 68.88 313 PRO A CA 1
ATOM 2367 C C . PRO A 1 313 ? 13.852 17.137 -61.110 1.00 68.88 313 PRO A C 1
ATOM 2369 O O . PRO A 1 313 ? 14.291 16.690 -60.047 1.00 68.88 313 PRO A O 1
ATOM 2372 N N . PRO A 1 314 ? 13.174 18.302 -61.160 1.00 61.75 314 PRO A N 1
ATOM 2373 C CA . PRO A 1 314 ? 13.007 19.186 -60.011 1.00 61.75 314 PRO A CA 1
ATOM 2374 C C . PRO A 1 314 ? 11.870 18.769 -59.068 1.00 61.75 314 PRO A C 1
ATOM 2376 O O . PRO A 1 314 ? 10.787 18.354 -59.481 1.00 61.75 314 PRO A O 1
ATOM 2379 N N . SER A 1 315 ? 12.132 18.978 -57.778 1.00 48.44 315 SER A N 1
ATOM 2380 C CA . SER A 1 315 ? 11.178 18.945 -56.674 1.00 48.44 315 SER A CA 1
ATOM 2381 C C . SER A 1 315 ? 10.079 19.996 -56.848 1.00 48.44 315 SER A C 1
ATOM 2383 O O . SER A 1 315 ? 10.355 21.189 -56.966 1.00 48.44 315 SER A O 1
ATOM 2385 N N . VAL A 1 316 ? 8.824 19.551 -56.799 1.00 49.88 316 VAL A N 1
ATOM 2386 C CA . VAL A 1 316 ? 7.642 20.412 -56.697 1.00 49.88 316 VAL A CA 1
ATOM 2387 C C . VAL A 1 316 ? 7.479 20.839 -55.238 1.00 49.88 316 VAL A C 1
ATOM 2389 O O . VAL A 1 316 ? 7.218 20.019 -54.359 1.00 49.88 316 VAL A O 1
ATOM 2392 N N . LEU A 1 317 ? 7.656 22.135 -54.990 1.00 43.69 317 LEU A N 1
ATOM 2393 C CA . LEU A 1 317 ? 7.384 22.805 -53.724 1.00 43.69 317 LEU A CA 1
ATOM 2394 C C . LEU A 1 317 ? 5.924 23.288 -53.755 1.00 43.69 317 LEU A C 1
ATOM 2396 O O . LEU A 1 317 ? 5.596 24.214 -54.491 1.00 43.69 317 LEU A O 1
ATOM 2400 N N . VAL A 1 318 ? 5.042 22.665 -52.973 1.00 44.78 318 VAL A N 1
ATOM 2401 C CA . VAL A 1 318 ? 3.711 23.208 -52.657 1.00 44.78 318 VAL A CA 1
ATOM 2402 C C . VAL A 1 318 ? 3.624 23.302 -51.141 1.00 44.78 318 VAL A C 1
ATOM 2404 O O . VAL A 1 318 ? 3.414 22.305 -50.457 1.00 44.78 318 VAL A O 1
ATOM 2407 N N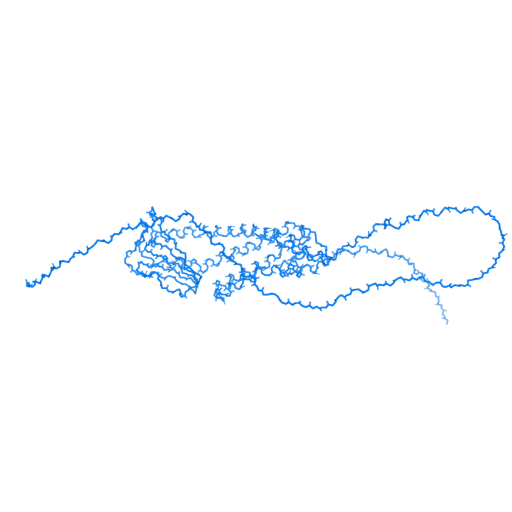 . ALA A 1 319 ? 3.815 24.510 -50.617 1.00 46.62 319 ALA A N 1
ATOM 2408 C CA . ALA A 1 319 ? 3.419 24.877 -49.266 1.00 46.62 319 ALA A CA 1
ATOM 2409 C C . ALA A 1 319 ? 2.378 25.990 -49.396 1.00 46.62 319 ALA A C 1
ATOM 2411 O O . ALA A 1 319 ? 2.661 27.064 -49.926 1.00 46.62 319 ALA A O 1
ATOM 2412 N N . ALA A 1 320 ? 1.156 25.664 -48.985 1.00 45.78 320 ALA A N 1
ATOM 2413 C CA . ALA A 1 320 ? 0.015 26.557 -48.955 1.00 45.78 320 ALA A CA 1
ATOM 2414 C C . ALA A 1 320 ? 0.106 27.530 -47.771 1.00 45.78 320 ALA A C 1
ATOM 2416 O O . ALA A 1 320 ? 0.653 27.208 -46.715 1.00 45.78 320 ALA A O 1
ATOM 2417 N N . SER A 1 321 ? -0.456 28.714 -48.009 1.00 43.69 321 SER A N 1
ATOM 2418 C CA . SER A 1 321 ? -0.585 29.853 -47.103 1.00 43.69 321 SER A CA 1
ATOM 2419 C C . SER A 1 321 ? -1.263 29.534 -45.763 1.00 43.69 321 SER A C 1
ATOM 2421 O O . SER A 1 321 ? -2.109 28.639 -45.698 1.00 43.69 321 SER A O 1
ATOM 2423 N N . PRO A 1 322 ? -0.972 30.342 -44.726 1.00 61.50 322 PRO A N 1
ATOM 2424 C CA . PRO A 1 322 ? -1.739 30.402 -43.492 1.00 61.50 322 PRO A CA 1
ATOM 2425 C C . PRO A 1 322 ? -2.962 31.308 -43.687 1.00 61.50 322 PRO A C 1
ATOM 2427 O O . PRO A 1 322 ? -2.859 32.304 -44.394 1.00 61.50 322 PRO A O 1
ATOM 2430 N N . ASP A 1 323 ? -4.100 30.965 -43.081 1.00 45.88 323 ASP A N 1
ATOM 2431 C CA . ASP A 1 323 ? -4.977 31.927 -42.399 1.00 45.88 323 ASP A CA 1
ATOM 2432 C C . ASP A 1 323 ? -6.264 31.274 -41.870 1.00 45.88 323 ASP A C 1
ATOM 2434 O O . ASP A 1 323 ? -6.861 30.402 -42.502 1.00 45.88 323 ASP A O 1
ATOM 2438 N N . ALA A 1 324 ? -6.719 31.841 -40.746 1.00 40.47 324 ALA A N 1
ATOM 2439 C CA . ALA A 1 324 ? -8.093 31.859 -40.229 1.00 40.47 324 ALA A CA 1
ATOM 2440 C C . ALA A 1 324 ? -8.498 30.778 -39.179 1.00 40.47 324 ALA A C 1
ATOM 2442 O O . ALA A 1 324 ? -7.861 29.733 -39.063 1.00 40.47 324 ALA A O 1
ATOM 2443 N N . PRO A 1 325 ? -9.486 31.077 -38.303 1.00 55.66 325 PRO A N 1
ATOM 2444 C CA . PRO A 1 325 ? -9.206 31.361 -36.895 1.00 55.66 325 PRO A CA 1
ATOM 2445 C C . PRO A 1 325 ? -10.093 30.568 -35.906 1.00 55.66 325 PRO A C 1
ATOM 2447 O O . PRO A 1 325 ? -10.889 29.709 -36.275 1.00 55.66 325 PRO A O 1
ATOM 2450 N N . ALA A 1 326 ? -9.905 30.895 -34.625 1.00 49.34 326 ALA A N 1
ATOM 2451 C CA . ALA A 1 326 ? -10.576 30.422 -33.417 1.00 49.34 326 ALA A CA 1
ATOM 2452 C C . ALA A 1 326 ? -12.070 30.048 -33.532 1.00 49.34 326 ALA A C 1
ATOM 2454 O O . ALA A 1 326 ? -12.884 30.815 -34.043 1.00 49.34 326 ALA A O 1
ATOM 2455 N N . ALA A 1 327 ? -12.428 28.921 -32.904 1.00 42.81 327 ALA A N 1
ATOM 2456 C CA . ALA A 1 327 ? -13.798 28.566 -32.552 1.00 42.81 327 ALA A CA 1
ATOM 2457 C C . ALA A 1 327 ? -13.892 28.192 -31.060 1.00 42.81 327 ALA A C 1
ATOM 2459 O O . ALA A 1 327 ? -13.088 27.424 -30.530 1.00 42.81 327 ALA A O 1
ATOM 2460 N N . GLU A 1 328 ? -14.885 28.798 -30.418 1.00 48.06 328 GLU A N 1
ATOM 2461 C CA . GLU A 1 328 ? -15.293 28.729 -29.014 1.00 48.06 328 GLU A CA 1
ATOM 2462 C C . GLU A 1 328 ? -15.854 27.362 -28.552 1.00 48.06 328 GLU A C 1
ATOM 2464 O O . GLU A 1 328 ? -16.161 26.493 -29.373 1.00 48.06 328 GLU A O 1
ATOM 2469 N N . PRO A 1 329 ? -16.018 27.154 -27.225 1.00 55.53 329 PRO A N 1
ATOM 2470 C CA . PRO A 1 329 ? -16.341 25.858 -26.639 1.00 55.53 329 PRO A CA 1
ATOM 2471 C C . PRO A 1 329 ? -17.842 25.527 -26.685 1.00 55.53 329 PRO A C 1
ATOM 2473 O O . PRO A 1 329 ? -18.694 26.272 -26.202 1.00 55.53 329 PRO A O 1
ATOM 2476 N N . VAL A 1 330 ? -18.170 24.332 -27.184 1.00 50.91 330 VAL A N 1
ATOM 2477 C CA . VAL A 1 330 ? -19.532 23.782 -27.163 1.00 50.91 330 VAL A CA 1
ATOM 2478 C C . VAL A 1 330 ? -19.835 23.162 -25.798 1.00 50.91 330 VAL A C 1
ATOM 2480 O O . VAL A 1 330 ? -19.259 22.152 -25.392 1.00 50.91 330 VAL A O 1
ATOM 2483 N N . ALA A 1 331 ? -20.804 23.764 -25.110 1.00 44.31 331 ALA A N 1
ATOM 2484 C CA . ALA A 1 331 ? -21.421 23.274 -23.889 1.00 44.31 331 ALA A CA 1
ATOM 2485 C C . ALA A 1 331 ? -22.116 21.913 -24.100 1.00 44.31 331 ALA A C 1
ATOM 2487 O O . ALA A 1 331 ? -23.132 21.798 -24.789 1.00 44.31 331 ALA A O 1
ATOM 2488 N N . SER A 1 332 ? -21.611 20.866 -23.447 1.00 49.22 332 SER A N 1
ATOM 2489 C CA . SER A 1 332 ? -22.257 19.553 -23.408 1.00 49.22 332 SER A CA 1
ATOM 2490 C C . SER A 1 332 ? -23.398 19.530 -22.383 1.00 49.22 332 SER A C 1
ATOM 2492 O O . SER A 1 332 ? -23.205 19.450 -21.168 1.00 49.22 332 SER A O 1
ATOM 2494 N N . ARG A 1 333 ? -24.613 19.588 -22.924 1.00 52.66 333 ARG A N 1
ATOM 2495 C CA . ARG A 1 333 ? -25.925 19.467 -22.281 1.00 52.66 333 ARG A CA 1
ATOM 2496 C C . ARG A 1 333 ? -26.081 18.112 -21.565 1.00 52.66 333 ARG A C 1
ATOM 2498 O O . ARG A 1 333 ? -26.211 17.073 -22.208 1.00 52.66 333 ARG A O 1
ATOM 2505 N N . ARG A 1 334 ? -26.129 18.120 -20.225 1.00 46.41 334 ARG A N 1
ATOM 2506 C CA . ARG A 1 334 ? -26.511 16.963 -19.389 1.00 46.41 334 ARG A CA 1
ATOM 2507 C C . ARG A 1 334 ? -27.947 16.521 -19.712 1.00 46.41 334 ARG A C 1
ATOM 2509 O O . ARG A 1 334 ? -28.899 17.231 -19.392 1.00 46.41 334 ARG A O 1
ATOM 2516 N N . LYS A 1 335 ? -28.121 15.320 -20.276 1.00 51.59 335 LYS A N 1
ATOM 2517 C CA . LYS A 1 335 ? -29.405 14.600 -20.251 1.00 51.59 335 LYS A CA 1
ATOM 2518 C C . LYS A 1 335 ? -29.620 14.044 -18.841 1.00 51.59 335 LYS A C 1
ATOM 2520 O O . LYS A 1 335 ? -28.952 13.104 -18.423 1.00 51.59 335 LYS A O 1
ATOM 2525 N N . ARG A 1 336 ? -30.546 14.657 -18.103 1.00 44.72 336 ARG A N 1
ATOM 2526 C CA . ARG A 1 336 ? -31.076 14.171 -16.826 1.00 44.72 336 ARG A CA 1
ATOM 2527 C C . ARG A 1 336 ? -32.010 12.993 -17.135 1.00 44.72 336 ARG A C 1
ATOM 2529 O O . ARG A 1 336 ? -33.123 13.204 -17.603 1.00 44.72 336 ARG A O 1
ATOM 2536 N N . VAL A 1 337 ? -31.534 11.766 -16.938 1.00 52.59 337 VAL A N 1
ATOM 2537 C CA . VAL A 1 337 ? -32.379 10.562 -16.964 1.00 52.59 337 VAL A CA 1
ATOM 2538 C C . VAL A 1 337 ? -33.148 10.522 -15.645 1.00 52.59 337 VAL A C 1
ATOM 2540 O O . VAL A 1 337 ? -32.547 10.521 -14.571 1.00 52.59 337 VAL A O 1
ATOM 2543 N N . ALA A 1 338 ? -34.475 10.577 -15.732 1.00 49.34 338 ALA A N 1
ATOM 2544 C CA . ALA A 1 338 ? -35.375 10.426 -14.599 1.00 49.34 338 ALA A CA 1
ATOM 2545 C C . ALA A 1 338 ? -35.301 8.985 -14.073 1.00 49.34 338 ALA A C 1
ATOM 2547 O O . ALA A 1 338 ? -35.380 8.037 -14.849 1.00 49.34 338 ALA A O 1
ATOM 2548 N N . ASN A 1 339 ? -35.128 8.833 -12.761 1.00 51.34 339 ASN A N 1
ATOM 2549 C CA . ASN A 1 339 ? -35.128 7.543 -12.083 1.00 51.34 339 ASN A CA 1
ATOM 2550 C C . ASN A 1 339 ? -36.589 7.112 -11.817 1.00 51.34 339 ASN A C 1
ATOM 2552 O O . ASN A 1 339 ? -37.278 7.817 -11.077 1.00 51.34 339 ASN A O 1
ATOM 2556 N N . PRO A 1 340 ? -37.087 5.997 -12.383 1.00 49.38 340 PRO A N 1
ATOM 2557 C CA . PRO A 1 340 ? -38.479 5.562 -12.231 1.00 49.38 340 PRO A CA 1
ATOM 2558 C C . PRO A 1 340 ? -38.797 4.870 -10.888 1.00 49.38 340 PRO A C 1
ATOM 2560 O O . PRO A 1 340 ? -39.893 4.347 -10.724 1.00 49.38 340 PRO A O 1
ATOM 2563 N N . PHE A 1 341 ? -37.885 4.880 -9.907 1.00 46.84 341 PHE A N 1
ATOM 2564 C CA . PHE A 1 341 ? -38.062 4.192 -8.615 1.00 46.84 341 PHE A CA 1
ATOM 2565 C C . PHE A 1 341 ? -38.285 5.112 -7.402 1.00 46.84 341 PHE A C 1
ATOM 2567 O O . PHE A 1 341 ? -38.084 4.699 -6.259 1.00 46.84 341 PHE A O 1
ATOM 2574 N N . ALA A 1 342 ? -38.734 6.352 -7.611 1.00 45.62 342 ALA A N 1
ATOM 2575 C CA . ALA A 1 342 ? -39.170 7.201 -6.503 1.00 45.62 342 ALA A CA 1
ATOM 2576 C C . ALA A 1 342 ? -40.480 6.654 -5.896 1.00 45.62 342 ALA A C 1
ATOM 2578 O O . ALA A 1 342 ? -41.566 6.859 -6.436 1.00 45.62 342 ALA A O 1
ATOM 2579 N N . LYS A 1 343 ? -40.374 5.939 -4.767 1.00 49.62 343 LYS A N 1
ATOM 2580 C CA . LYS A 1 343 ? -41.520 5.581 -3.918 1.00 49.62 343 LYS A CA 1
ATOM 2581 C C . LYS A 1 343 ? -42.183 6.859 -3.368 1.00 49.62 343 LYS A C 1
ATOM 2583 O O . LYS A 1 343 ? -41.466 7.782 -2.981 1.00 49.62 343 LYS A O 1
ATOM 2588 N N . PRO A 1 344 ? -43.523 6.915 -3.300 1.00 48.78 344 PRO A N 1
ATOM 2589 C CA . PRO A 1 344 ? -44.244 8.095 -2.843 1.00 48.78 344 PRO A CA 1
ATOM 2590 C C . PRO A 1 344 ? -44.045 8.334 -1.343 1.00 48.78 344 PRO A C 1
ATOM 2592 O O . PRO A 1 344 ? -44.144 7.415 -0.528 1.00 48.78 344 PRO A O 1
ATOM 2595 N N . ALA A 1 345 ? -43.794 9.597 -0.995 1.00 42.56 345 ALA A N 1
ATOM 2596 C CA . ALA A 1 345 ? -43.831 10.097 0.369 1.00 42.56 345 ALA A CA 1
ATOM 2597 C C . ALA A 1 345 ? -45.259 9.974 0.919 1.00 42.56 345 ALA A C 1
ATOM 2599 O O . ALA A 1 345 ? -46.203 10.543 0.367 1.00 42.56 345 ALA A O 1
ATOM 2600 N N . ALA A 1 346 ? -45.415 9.226 2.008 1.00 49.06 346 ALA A N 1
ATOM 2601 C CA . ALA A 1 346 ? -46.661 9.170 2.751 1.00 49.06 346 ALA A CA 1
ATOM 2602 C C . ALA A 1 346 ? -46.845 10.484 3.527 1.00 49.06 346 ALA A C 1
ATOM 2604 O O . ALA A 1 346 ? -46.189 10.730 4.537 1.00 49.06 346 ALA A O 1
ATOM 2605 N N . GLN A 1 347 ? -47.764 11.318 3.043 1.00 48.69 347 GLN A N 1
ATOM 2606 C CA . GLN A 1 347 ? -48.460 12.317 3.847 1.00 48.69 347 GLN A CA 1
ATOM 2607 C C . GLN A 1 347 ? -49.303 11.610 4.916 1.00 48.69 347 GLN A C 1
ATOM 2609 O O . GLN A 1 347 ? -50.190 10.827 4.584 1.00 48.69 347 GLN A O 1
ATOM 2614 N N . ARG A 1 348 ? -49.080 11.944 6.188 1.00 43.69 348 ARG A N 1
ATOM 2615 C CA . ARG A 1 348 ? -50.062 11.848 7.284 1.00 43.69 348 ARG A CA 1
ATOM 2616 C C . ARG A 1 348 ? -49.617 12.839 8.356 1.00 43.69 348 ARG A C 1
ATOM 2618 O O . ARG A 1 348 ? -48.539 12.699 8.911 1.00 43.69 348 ARG A O 1
ATOM 2625 N N . SER A 1 349 ? -50.218 14.021 8.414 1.00 45.44 349 SER A N 1
ATOM 2626 C CA . SER A 1 349 ? -51.546 14.367 8.949 1.00 45.44 349 SER A CA 1
ATOM 2627 C C . SER A 1 349 ? -51.345 15.065 10.289 1.00 45.44 349 SER A C 1
ATOM 2629 O O . SER A 1 349 ? -51.197 14.436 11.332 1.00 45.44 349 SER A O 1
ATOM 2631 N N . VAL A 1 350 ? -51.317 16.391 10.194 1.00 47.88 350 VAL A N 1
ATOM 2632 C CA . VAL A 1 350 ? -51.496 17.343 11.285 1.00 47.88 350 VAL A CA 1
ATOM 2633 C C . VAL A 1 350 ? -52.829 17.036 11.967 1.00 47.88 350 VAL A C 1
ATOM 2635 O O . VAL A 1 350 ? -53.870 17.104 11.317 1.00 47.88 350 VAL A O 1
ATOM 2638 N N . VAL A 1 351 ? -52.803 16.718 13.262 1.00 46.41 351 VAL A N 1
ATOM 2639 C CA . VAL A 1 351 ? -53.982 16.800 14.130 1.00 46.41 351 VAL A CA 1
ATOM 2640 C C . VAL A 1 351 ? -53.606 17.572 15.391 1.00 46.41 351 VAL A C 1
ATOM 2642 O O . VAL A 1 351 ? -52.751 17.166 16.168 1.00 46.41 351 VAL A O 1
ATOM 2645 N N . ALA A 1 352 ? -54.253 18.730 15.464 1.00 40.06 352 ALA A N 1
ATOM 2646 C CA . ALA A 1 352 ? -54.591 19.616 16.566 1.00 40.06 352 ALA A CA 1
ATOM 2647 C C . ALA A 1 352 ? -54.148 19.297 18.010 1.00 40.06 352 ALA A C 1
ATOM 2649 O O . ALA A 1 352 ? -54.392 18.231 18.566 1.00 40.06 352 ALA A O 1
ATOM 2650 N N . ALA A 1 353 ? -53.623 20.372 18.602 1.00 44.59 353 ALA A N 1
ATOM 2651 C CA . ALA A 1 353 ? -53.727 20.850 19.977 1.00 44.59 353 ALA A CA 1
ATOM 2652 C C . ALA A 1 353 ? -54.722 20.154 20.924 1.00 44.59 353 ALA A C 1
ATOM 2654 O O . ALA A 1 353 ? -55.891 19.965 20.593 1.00 44.59 353 ALA A O 1
ATOM 2655 N N . ASN A 1 354 ? -54.291 19.999 22.180 1.00 42.66 354 ASN A N 1
ATOM 2656 C CA . ASN A 1 354 ? -55.194 20.108 23.319 1.00 42.66 354 ASN A CA 1
ATOM 2657 C C . ASN A 1 354 ? -54.549 20.958 24.441 1.00 42.66 354 ASN A C 1
ATOM 2659 O O . ASN A 1 354 ? -53.463 20.603 24.905 1.00 42.66 354 ASN A O 1
ATOM 2663 N N . PRO A 1 355 ? -55.171 22.080 24.857 1.00 56.44 355 PRO A N 1
ATOM 2664 C CA . PRO A 1 355 ? -54.723 22.937 25.950 1.00 56.44 355 PRO A CA 1
ATOM 2665 C C . PRO A 1 355 ? -55.575 22.708 27.211 1.00 56.44 355 PRO A C 1
ATOM 2667 O O . PRO A 1 355 ? -56.743 23.069 27.231 1.00 56.44 355 PRO A O 1
ATOM 2670 N N . PHE A 1 356 ? -54.998 22.152 28.275 1.00 46.53 356 PHE A N 1
ATOM 2671 C CA . PHE A 1 356 ? -55.560 22.173 29.639 1.00 46.53 356 PHE A CA 1
ATOM 2672 C C . PHE A 1 356 ? -54.367 22.115 30.609 1.00 46.53 356 PHE A C 1
ATOM 2674 O O . PHE A 1 356 ? -53.658 21.117 30.654 1.00 46.53 356 PHE A O 1
ATOM 2681 N N . THR A 1 357 ? -53.884 23.242 31.140 1.00 45.62 357 THR A N 1
ATOM 2682 C CA . THR A 1 357 ? -54.283 23.874 32.418 1.00 45.62 357 THR A CA 1
ATOM 2683 C C . THR A 1 357 ? -54.372 22.906 33.596 1.00 45.62 357 THR A C 1
ATOM 2685 O O . THR A 1 357 ? -55.263 22.062 33.646 1.00 45.62 357 THR A O 1
ATOM 2688 N N . GLY A 1 358 ? -53.499 23.110 34.584 1.00 40.19 358 GLY A N 1
ATOM 2689 C CA . GLY A 1 358 ? -53.537 22.417 35.868 1.00 40.19 358 GLY A CA 1
ATOM 2690 C C . GLY A 1 358 ? -52.451 22.907 36.820 1.00 40.19 358 GLY A C 1
ATOM 2691 O O . GLY A 1 358 ? -51.549 22.158 37.168 1.00 40.19 358 GLY A O 1
ATOM 2692 N N . SER A 1 359 ? -52.519 24.181 37.209 1.00 46.81 359 SER A N 1
ATOM 2693 C CA . SER A 1 359 ? -51.837 24.712 38.390 1.00 46.81 359 SER A CA 1
ATOM 2694 C C . SER A 1 359 ? -52.422 24.089 39.661 1.00 46.81 359 SER A C 1
ATOM 2696 O O . SER A 1 359 ? -53.639 24.110 39.840 1.00 46.81 359 SER A O 1
ATOM 2698 N N . SER A 1 360 ? -51.578 23.632 40.581 1.00 52.44 360 SER A N 1
ATOM 2699 C CA . SER A 1 360 ? -51.953 23.452 41.985 1.00 52.44 360 SER A CA 1
ATOM 2700 C C . SER A 1 360 ? -50.723 23.666 42.861 1.00 52.44 360 SER A C 1
ATOM 2702 O O . SER A 1 360 ? -49.805 22.852 42.916 1.00 52.44 360 SER A O 1
ATOM 2704 N N . SER A 1 361 ? -50.713 24.836 43.488 1.00 53.09 361 SER A N 1
ATOM 2705 C CA . SER A 1 361 ? -49.953 25.195 44.675 1.00 53.09 361 SER A CA 1
ATOM 2706 C C . SER A 1 361 ? -50.705 24.746 45.932 1.00 53.09 361 SER A C 1
ATOM 2708 O O . SER A 1 361 ? -51.889 25.051 46.066 1.00 53.09 361 SER A O 1
ATOM 2710 N N . SER A 1 362 ? -49.998 24.113 46.863 1.00 55.62 362 SER A N 1
ATOM 2711 C CA . SER A 1 362 ? -50.288 24.026 48.310 1.00 55.62 362 SER A CA 1
ATOM 2712 C C . SER A 1 362 ? -49.062 23.341 48.925 1.00 55.62 362 SER A C 1
ATOM 2714 O O . SER A 1 362 ? -48.775 22.207 48.559 1.00 55.62 362 SER A O 1
ATOM 2716 N N . ASP A 1 363 ? -48.126 24.020 49.580 1.00 56.50 363 ASP A N 1
ATOM 2717 C CA . ASP A 1 363 ? -48.172 24.699 50.882 1.00 56.50 363 ASP A CA 1
ATOM 2718 C C . ASP A 1 363 ? -48.500 23.787 52.084 1.00 56.50 363 ASP A C 1
ATOM 2720 O O . ASP A 1 363 ? -49.526 23.109 52.119 1.00 56.50 363 ASP A O 1
ATOM 2724 N N . SER A 1 364 ? -47.624 23.869 53.095 1.00 58.12 364 SER A N 1
ATOM 2725 C CA . SER A 1 364 ? -47.698 23.388 54.491 1.00 58.12 364 SER A CA 1
ATOM 2726 C C . SER A 1 364 ? -47.560 21.885 54.833 1.00 58.12 364 SER A C 1
ATOM 2728 O O . SER A 1 364 ? -48.527 21.124 54.828 1.00 58.12 364 SER A O 1
ATOM 2730 N N . ARG A 1 365 ? -46.376 21.504 55.340 1.00 56.31 365 ARG A N 1
ATOM 2731 C CA . ARG A 1 365 ? -46.148 21.249 56.780 1.00 56.31 365 ARG A CA 1
ATOM 2732 C C . ARG A 1 365 ? -44.673 21.302 57.153 1.00 56.31 365 ARG A C 1
ATOM 2734 O O . ARG A 1 365 ? -43.857 20.795 56.356 1.00 56.31 365 ARG A O 1
#

pLDDT: mean 78.51, std 20.81, range [40.06, 98.62]

Sequence (365 aa):
MSPSGGNEAQTGVPRSPSARSASRFPRPWQPLTPRGAAAFARASLNVVCCFQAGVALLSACSVIWFLHQAVLPVIRQGISQLPEEGSLRMGELQLPGGGPVIAENGWMALRVDLDAPVDQALLRDLEIRFGPNAVRVCTGVGSLTLIYPPDWLAPFNRLELTTWWEAWQPIILAIVGFATVCSLLFVWWILAALYAPLPRMLAFFGDRDLPLDGAWRMSAASLLAGSVFLSAGFFAFGFGWIGLPQFLLFFGIHWVLPIVYLVIGTTVLPPRPMKIAGSNPFIPLSLPESAPAVAAPSGALALEPPSALAPAPPSVLVAASPDAPAAEPVASRRKRVANPFAKPAAQRSVVAANPFTGSSSSDSR

Secondary structure (DSSP, 8-state):
------------------------PPPS--TTSHHHHHHGGGS-HHHHHHHHHHHHHHHHHHHHHHIIIIIHHHHHHHHHTS-SS-EEETTEEE-TT---EEEE-SSEEEEE-SS--TTPPPSSSEEEEE-SSEEEEEETTEEEEEEPPTT--EE-SHHHHHHHHHHHHHHHHHHHHHHHHHHHHHHHHHHHHHHTHHHHHHHHHTTB---HHHHHHHHHHHHHHHHHHHHHHHHHHHTTSS-HHHHHHHHHHHHHHHHHHHHHHHHTSPBPP----SS-TTS--------PPPP----------------PPPP----PPP--------------PPPTT-PPP--------------------

Foldseek 3Di:
DDDDDDDDDPPDDPDDPPPPPPPPQDQLPCLLALSSLLNLLPPDPVVLVVLLLVLLLLLLVLVLVLCVQPPVVLVLQQLQQAAQAWKCAQLFTDGPPDDWRWRDDQAEIEIEHADDDPDDDDPHQWYWYHYGFWIWIAGPVGIDTGGGDRHDIDTPGSPVCVVVCVVCVVVVSVVSSVCSSVVSVVVLLVQLLVQLVPLVVVCVVLQFDGDSSSSSSSLSSLLSNLSVQLSVLSVCVSVVVDDPVVNVVSVVVSVVRSVVSSNSSSNPGDHHPPPPPDPDPPPPPPDPPPDDDDDDDDDDDDDDDDDDDDDDDDDDDDDDDDDDDDDDDDDDDDDDDDDPPDDDDDDDDDDDDDDDDDDDDDDDD

Radius of gyration: 40.65 Å; chains: 1; bounding box: 142×50×143 Å